Protein AF-A0AAN9ADF3-F1 (afdb_monomer)

Structure (mmCIF, N/CA/C/O backbone):
data_AF-A0AAN9ADF3-F1
#
_entry.id   AF-A0AAN9ADF3-F1
#
loop_
_atom_site.group_PDB
_atom_site.id
_atom_site.type_symbol
_atom_site.label_atom_id
_atom_site.label_alt_id
_atom_site.label_comp_id
_atom_site.label_asym_id
_atom_site.label_entity_id
_atom_site.label_seq_id
_atom_site.pdbx_PDB_ins_code
_atom_site.Cartn_x
_atom_site.Cartn_y
_atom_site.Cartn_z
_atom_site.occupancy
_atom_site.B_iso_or_equiv
_atom_site.auth_seq_id
_atom_site.auth_comp_id
_atom_site.auth_asym_id
_atom_site.auth_atom_id
_atom_site.pdbx_PDB_model_num
ATOM 1 N N . MET A 1 1 ? -19.165 12.706 6.284 1.00 46.56 1 MET A N 1
ATOM 2 C CA . MET A 1 1 ? -19.619 13.749 5.340 1.00 46.56 1 MET A CA 1
ATOM 3 C C . MET A 1 1 ? -18.579 14.848 5.341 1.00 46.56 1 MET A C 1
ATOM 5 O O . MET A 1 1 ? -18.325 15.414 6.396 1.00 46.56 1 MET A O 1
ATOM 9 N N . HIS A 1 2 ? -17.909 15.042 4.208 1.00 51.97 2 HIS A N 1
ATOM 10 C CA . HIS A 1 2 ? -16.787 15.969 4.071 1.00 51.97 2 HIS A CA 1
ATOM 11 C C . HIS A 1 2 ? -17.191 17.434 4.293 1.00 51.97 2 HIS A C 1
ATOM 13 O O . HIS A 1 2 ? -18.334 17.823 4.051 1.00 51.97 2 HIS A O 1
ATOM 19 N N . GLY A 1 3 ? -16.233 18.234 4.772 1.00 44.44 3 GLY A N 1
ATOM 20 C CA . GLY A 1 3 ? -16.380 19.678 4.923 1.00 44.44 3 GLY A CA 1
ATOM 21 C C . GLY A 1 3 ? -16.492 20.396 3.566 1.00 44.44 3 GLY A C 1
ATOM 22 O O . GLY A 1 3 ? -16.029 19.875 2.552 1.00 44.44 3 GLY A O 1
ATOM 23 N N . PRO A 1 4 ? -17.086 21.600 3.535 1.00 48.00 4 PRO A N 1
ATOM 24 C CA . PRO A 1 4 ? -17.596 22.266 2.329 1.00 48.00 4 PRO A CA 1
ATOM 25 C C . PRO A 1 4 ? -16.557 22.725 1.281 1.00 48.00 4 PRO A C 1
ATOM 27 O O . PRO A 1 4 ? -16.930 23.433 0.350 1.00 48.00 4 PRO A O 1
ATOM 30 N N . THR A 1 5 ? -15.277 22.354 1.387 1.00 53.50 5 THR A N 1
ATOM 31 C CA . THR A 1 5 ? -14.211 22.850 0.489 1.00 53.50 5 THR A CA 1
ATOM 32 C C . THR A 1 5 ? -13.258 21.793 -0.072 1.00 53.50 5 THR A C 1
ATOM 34 O O . THR A 1 5 ? -12.410 22.136 -0.894 1.00 53.50 5 THR A O 1
ATOM 37 N N . SER A 1 6 ? -13.375 20.514 0.292 1.00 54.22 6 SER A N 1
ATOM 38 C CA . SER A 1 6 ? -12.531 19.460 -0.286 1.00 54.22 6 SER A CA 1
ATOM 39 C C . SER A 1 6 ? -13.250 18.764 -1.443 1.00 54.22 6 SER A C 1
ATOM 41 O O . SER A 1 6 ? -14.039 17.843 -1.229 1.00 54.22 6 SER A O 1
ATOM 43 N N . THR A 1 7 ? -12.981 19.191 -2.677 1.00 58.34 7 THR A N 1
ATOM 44 C CA . THR A 1 7 ? -13.413 18.489 -3.893 1.00 58.34 7 THR A CA 1
ATOM 45 C C . THR A 1 7 ? -12.587 17.209 -4.039 1.00 58.34 7 THR A C 1
ATOM 47 O O . THR A 1 7 ? -11.540 17.204 -4.686 1.00 58.34 7 THR A O 1
ATOM 50 N N . CYS A 1 8 ? -13.000 16.118 -3.390 1.00 61.12 8 CYS A N 1
ATOM 51 C CA . CYS A 1 8 ? -12.415 14.810 -3.668 1.00 61.12 8 CYS A CA 1
ATOM 52 C C . CYS A 1 8 ? -12.660 14.462 -5.151 1.00 61.12 8 CYS A C 1
ATOM 54 O O . CYS A 1 8 ? -13.730 14.777 -5.690 1.00 61.12 8 CYS A O 1
ATOM 56 N N . PRO A 1 9 ? -11.691 13.853 -5.857 1.00 68.88 9 PRO A N 1
ATOM 57 C CA . PRO A 1 9 ? -11.934 13.433 -7.226 1.00 68.88 9 PRO A CA 1
ATOM 58 C C . PRO A 1 9 ? -13.042 12.368 -7.253 1.00 68.88 9 PRO A C 1
ATOM 60 O O . PRO A 1 9 ? -13.358 11.715 -6.256 1.00 68.88 9 PRO A O 1
ATOM 63 N N . HIS A 1 10 ? -13.673 12.181 -8.408 1.00 78.25 10 HIS A N 1
ATOM 64 C CA . HIS A 1 10 ? -14.784 11.242 -8.525 1.00 78.25 10 HIS A CA 1
ATOM 65 C C . HIS A 1 10 ? -14.318 9.797 -8.247 1.00 78.25 10 HIS A C 1
ATOM 67 O O . HIS A 1 10 ? -13.365 9.333 -8.871 1.00 78.25 10 HIS A O 1
ATOM 73 N N . LEU A 1 11 ? -15.028 9.049 -7.389 1.00 78.75 11 LEU A N 1
ATOM 74 C CA . LEU A 1 11 ? -14.697 7.666 -6.975 1.00 78.75 11 LEU A CA 1
ATOM 75 C C . LEU A 1 11 ? -14.413 6.700 -8.144 1.00 78.75 11 LEU A C 1
ATOM 77 O O . LEU A 1 11 ? -13.618 5.779 -8.017 1.00 78.75 11 LEU A O 1
ATOM 81 N N . ARG A 1 12 ? -15.022 6.927 -9.314 1.00 84.62 12 ARG A N 1
ATOM 82 C CA . ARG A 1 12 ? -14.764 6.144 -10.546 1.00 84.62 12 ARG A CA 1
ATOM 83 C C . ARG A 1 12 ? -13.324 6.235 -11.069 1.00 84.62 12 ARG A C 1
ATOM 85 O O . ARG A 1 12 ? -12.935 5.388 -11.862 1.00 84.62 12 ARG A O 1
ATOM 92 N N . VAL A 1 13 ? -12.558 7.249 -10.673 1.00 89.81 13 VAL A N 1
ATOM 93 C CA . VAL A 1 13 ? -11.158 7.415 -11.098 1.00 89.81 13 VAL A CA 1
ATOM 94 C C . VAL A 1 13 ? -10.225 6.520 -10.279 1.00 89.81 13 VAL A C 1
ATOM 96 O O . VAL A 1 13 ? -9.189 6.099 -10.787 1.00 89.81 13 VAL A O 1
ATOM 99 N N . LEU A 1 14 ? -10.613 6.188 -9.043 1.00 92.38 14 LEU A N 1
ATOM 100 C CA . LEU A 1 14 ? -9.778 5.474 -8.079 1.00 92.38 14 LEU A CA 1
ATOM 101 C C . LEU A 1 14 ? -9.232 4.132 -8.612 1.00 92.38 14 LEU A C 1
ATOM 103 O O . LEU A 1 14 ? -8.015 3.963 -8.555 1.00 92.38 14 LEU A O 1
ATOM 107 N N . PRO A 1 15 ? -10.037 3.216 -9.196 1.00 94.69 15 PRO A N 1
ATOM 108 C CA . PRO A 1 15 ? -9.511 1.941 -9.691 1.00 94.69 15 PRO A CA 1
ATOM 109 C C . PRO A 1 15 ? -8.448 2.107 -10.780 1.00 94.69 15 PRO A C 1
ATOM 111 O O . PRO A 1 15 ? -7.416 1.443 -10.744 1.00 94.69 15 PRO A O 1
ATOM 114 N N . ASN A 1 16 ? -8.667 3.033 -11.718 1.00 94.38 16 ASN A N 1
ATOM 115 C CA . ASN A 1 16 ? -7.716 3.295 -12.798 1.00 94.38 16 ASN A CA 1
ATOM 116 C C . ASN A 1 16 ? -6.426 3.914 -12.262 1.00 94.38 16 ASN A C 1
ATOM 118 O O . ASN A 1 16 ? -5.340 3.531 -12.683 1.00 94.38 16 ASN A O 1
ATOM 122 N N . LEU A 1 17 ? -6.540 4.855 -11.322 1.00 94.25 17 LEU A N 1
ATOM 123 C CA . LEU A 1 17 ? -5.381 5.514 -10.737 1.00 94.25 17 LEU A CA 1
ATOM 124 C C . LEU A 1 17 ? -4.516 4.524 -9.951 1.00 94.25 17 LEU A C 1
ATOM 126 O O . LEU A 1 17 ? -3.311 4.468 -10.175 1.00 94.25 17 LEU A O 1
ATOM 130 N N . VAL A 1 18 ? -5.132 3.697 -9.099 1.00 96.19 18 VAL A N 1
ATOM 131 C CA . VAL A 1 18 ? -4.412 2.656 -8.349 1.00 96.19 18 VAL A CA 1
ATOM 132 C C . VAL A 1 18 ? -3.780 1.651 -9.306 1.00 96.19 18 VAL A C 1
ATOM 134 O O . VAL A 1 18 ? -2.601 1.362 -9.153 1.00 96.19 18 VAL A O 1
ATOM 137 N N . SER A 1 19 ? -4.504 1.192 -10.333 1.00 95.31 19 SER A N 1
ATOM 138 C CA . SER A 1 19 ? -3.973 0.250 -11.327 1.00 95.31 19 SER A CA 1
ATOM 139 C C . SER A 1 19 ? -2.749 0.793 -12.071 1.00 95.31 19 SER A C 1
ATOM 141 O O . SER A 1 19 ? -1.786 0.056 -12.280 1.00 95.31 19 SER A O 1
ATOM 143 N N . VAL A 1 20 ? -2.756 2.077 -12.444 1.00 96.31 20 VAL A N 1
ATOM 144 C CA . VAL A 1 20 ? -1.601 2.727 -13.078 1.00 96.31 20 VAL A CA 1
ATOM 145 C C . VAL A 1 20 ? -0.431 2.818 -12.101 1.00 96.31 20 VAL A C 1
ATOM 147 O O . VAL A 1 20 ? 0.687 2.466 -12.469 1.00 96.31 20 VAL A O 1
ATOM 150 N N . CYS A 1 21 ? -0.674 3.236 -10.855 1.00 96.62 21 CYS A N 1
ATOM 151 C CA . CYS A 1 21 ? 0.372 3.314 -9.837 1.00 96.62 21 CYS A CA 1
ATOM 152 C C . CYS A 1 21 ? 0.991 1.940 -9.551 1.00 96.62 21 CYS A C 1
ATOM 154 O O . CYS A 1 21 ? 2.212 1.821 -9.562 1.00 96.62 21 CYS A O 1
ATOM 156 N N . THR A 1 22 ? 0.184 0.895 -9.343 1.00 95.81 22 THR A N 1
ATOM 157 C CA . THR A 1 22 ? 0.691 -0.456 -9.059 1.00 95.81 22 THR A CA 1
ATOM 158 C C . THR A 1 22 ? 1.472 -1.014 -10.242 1.00 95.81 22 THR A C 1
ATOM 160 O O . THR A 1 22 ? 2.572 -1.526 -10.051 1.00 95.81 22 THR A O 1
ATOM 163 N N . ALA A 1 23 ? 0.964 -0.866 -11.471 1.00 95.88 23 ALA A N 1
ATOM 164 C CA . ALA A 1 23 ? 1.656 -1.336 -12.670 1.00 95.88 23 ALA A CA 1
ATOM 165 C C . ALA A 1 23 ? 2.997 -0.614 -12.884 1.00 95.88 23 ALA A C 1
ATOM 167 O O . ALA A 1 23 ? 4.001 -1.253 -13.207 1.00 95.88 23 ALA A O 1
ATOM 168 N N . ALA A 1 24 ? 3.029 0.705 -12.673 1.00 95.31 24 ALA A N 1
ATOM 169 C CA . ALA A 1 24 ? 4.247 1.494 -12.802 1.00 95.31 24 ALA A CA 1
ATOM 170 C C . ALA A 1 24 ? 5.285 1.128 -11.734 1.00 95.31 24 ALA A C 1
ATOM 172 O O . ALA A 1 24 ? 6.446 0.918 -12.071 1.00 95.31 24 ALA A O 1
ATOM 173 N N . VAL A 1 25 ? 4.865 0.981 -10.473 1.00 95.00 25 VAL A N 1
ATOM 174 C CA . VAL A 1 25 ? 5.732 0.520 -9.377 1.00 95.00 25 VAL A CA 1
ATOM 175 C C . VAL A 1 25 ? 6.353 -0.839 -9.709 1.00 95.00 25 VAL A C 1
ATOM 177 O O . VAL A 1 25 ? 7.571 -0.980 -9.630 1.00 95.00 25 VAL A O 1
ATOM 180 N N . CYS A 1 26 ? 5.546 -1.815 -10.142 1.00 93.62 26 CYS A N 1
ATOM 181 C CA . CYS A 1 26 ? 6.049 -3.142 -10.510 1.00 93.62 26 CYS A CA 1
ATOM 182 C C . CYS A 1 26 ? 7.070 -3.057 -11.651 1.00 93.62 26 CYS A C 1
ATOM 184 O O . CYS A 1 26 ? 8.165 -3.601 -11.542 1.00 93.62 26 CYS A O 1
ATOM 186 N N . SER A 1 27 ? 6.747 -2.305 -12.708 1.00 92.88 27 SER A N 1
ATOM 187 C CA . SER A 1 27 ? 7.620 -2.157 -13.879 1.00 92.88 27 SER A CA 1
ATOM 188 C C . SER A 1 27 ? 8.962 -1.502 -13.530 1.00 92.88 27 SER A C 1
ATOM 190 O O . SER A 1 27 ? 10.001 -1.907 -14.046 1.00 92.88 27 SER A O 1
ATOM 192 N N . LEU A 1 28 ? 8.954 -0.492 -12.653 1.00 92.06 28 LEU A N 1
ATOM 193 C CA . LEU A 1 28 ? 10.166 0.212 -12.225 1.00 92.06 28 LEU A CA 1
ATOM 194 C C . LEU A 1 28 ? 11.066 -0.679 -11.363 1.00 92.06 28 LEU A C 1
ATOM 196 O O . LEU A 1 28 ? 12.276 -0.699 -11.578 1.00 92.06 28 LEU A O 1
ATOM 200 N N . LEU A 1 29 ? 10.489 -1.450 -10.438 1.00 90.44 29 LEU A N 1
ATOM 201 C CA . LEU A 1 29 ? 11.246 -2.364 -9.576 1.00 90.44 29 LEU A CA 1
ATOM 202 C C . LEU A 1 29 ? 11.838 -3.542 -10.361 1.00 90.44 29 LEU A C 1
ATOM 204 O O . LEU A 1 29 ? 12.995 -3.909 -10.153 1.00 90.44 29 LEU A O 1
ATOM 208 N N . GLU A 1 30 ? 11.089 -4.099 -11.316 1.00 89.81 30 GLU A N 1
ATOM 209 C CA . GLU A 1 30 ? 11.609 -5.120 -12.234 1.00 89.81 30 GLU A CA 1
ATOM 210 C C . GLU A 1 30 ? 12.758 -4.574 -13.091 1.00 89.81 30 GLU A C 1
ATOM 212 O O . GLU A 1 30 ? 13.797 -5.225 -13.233 1.00 89.81 30 GLU A O 1
ATOM 217 N N . ALA A 1 31 ? 12.605 -3.363 -13.636 1.00 86.88 31 ALA A N 1
ATOM 218 C CA . ALA A 1 31 ? 13.648 -2.714 -14.422 1.00 86.88 31 ALA A CA 1
ATOM 219 C C . ALA A 1 31 ? 14.910 -2.443 -13.591 1.00 86.88 31 ALA A C 1
ATOM 221 O O . ALA A 1 31 ? 16.011 -2.724 -14.066 1.00 86.88 31 ALA A O 1
ATOM 222 N N . HIS A 1 32 ? 14.757 -1.958 -12.355 1.00 84.50 32 HIS A N 1
ATOM 223 C CA . HIS A 1 32 ? 15.868 -1.719 -11.435 1.00 84.50 32 HIS A CA 1
ATOM 224 C C . HIS A 1 32 ? 16.651 -3.010 -11.164 1.00 84.50 32 HIS A C 1
ATOM 226 O O . HIS A 1 32 ? 17.855 -3.070 -11.412 1.00 84.50 32 HIS A O 1
ATOM 232 N N . LYS A 1 33 ? 15.955 -4.089 -10.787 1.00 83.94 33 LYS A N 1
ATOM 233 C CA . LYS A 1 33 ? 16.574 -5.396 -10.520 1.00 83.94 33 LYS A CA 1
ATOM 234 C C . LYS A 1 33 ? 17.315 -5.966 -11.736 1.00 83.94 33 LYS A C 1
ATOM 236 O O . LYS A 1 33 ? 18.386 -6.560 -11.605 1.00 83.94 33 LYS A O 1
ATOM 241 N N . ASN A 1 34 ? 16.770 -5.769 -12.936 1.00 84.69 34 ASN A N 1
ATOM 242 C CA . ASN A 1 34 ? 17.424 -6.187 -14.176 1.00 84.69 34 ASN A CA 1
ATOM 243 C C . ASN A 1 34 ? 18.687 -5.359 -14.479 1.00 84.69 34 ASN A C 1
ATOM 245 O O . ASN A 1 34 ? 19.674 -5.910 -14.965 1.00 84.69 34 ASN A O 1
ATOM 249 N N . GLN A 1 35 ? 18.685 -4.055 -14.184 1.00 82.31 35 GLN A N 1
ATOM 250 C CA . GLN A 1 35 ? 19.858 -3.187 -14.358 1.00 82.31 35 GLN A CA 1
ATOM 251 C C . GLN A 1 35 ? 20.980 -3.523 -13.373 1.00 82.31 35 GLN A C 1
ATOM 253 O O . GLN A 1 35 ? 22.146 -3.546 -13.774 1.00 82.31 35 GLN A O 1
ATOM 258 N N . GLU A 1 36 ? 20.639 -3.829 -12.118 1.00 79.44 36 GLU A N 1
ATOM 259 C CA . GLU A 1 36 ? 21.598 -4.324 -11.125 1.00 79.44 36 GLU A CA 1
ATOM 260 C C . GLU A 1 36 ? 22.278 -5.606 -11.609 1.00 79.44 36 GLU A C 1
ATOM 262 O O . GLU A 1 36 ? 23.503 -5.711 -11.572 1.00 79.44 36 GLU A O 1
ATOM 267 N N . HIS A 1 37 ? 21.506 -6.554 -12.153 1.00 79.94 37 HIS A N 1
ATOM 268 C CA . HIS A 1 37 ? 22.054 -7.799 -12.693 1.00 79.94 37 HIS A CA 1
ATOM 269 C C . HIS A 1 37 ? 23.055 -7.570 -13.840 1.00 79.94 37 HIS A C 1
ATOM 271 O O . HIS A 1 37 ? 24.032 -8.308 -13.975 1.00 79.94 37 HIS A O 1
ATOM 277 N N . LEU A 1 38 ? 22.831 -6.540 -14.660 1.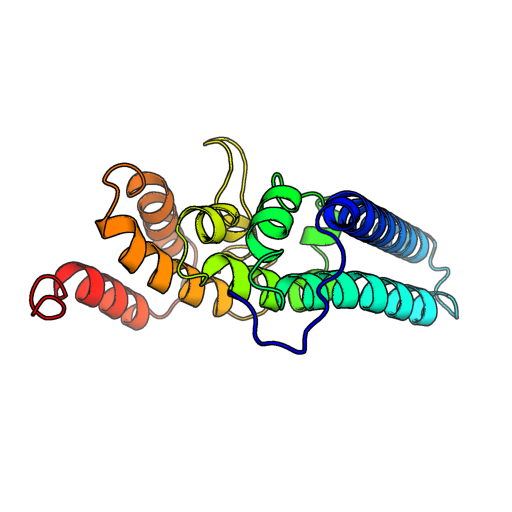00 80.75 38 LEU A N 1
ATOM 278 C CA . LEU A 1 38 ? 23.675 -6.198 -15.807 1.00 80.75 38 LEU A CA 1
ATOM 279 C C . LEU A 1 38 ? 24.844 -5.254 -15.456 1.00 80.75 38 LEU A C 1
ATOM 281 O O . LEU A 1 38 ? 25.648 -4.950 -16.336 1.00 80.75 38 LEU A O 1
ATOM 285 N N . ASN A 1 39 ? 24.976 -4.814 -14.195 1.00 74.00 39 ASN A N 1
ATOM 286 C CA . ASN A 1 39 ? 25.992 -3.859 -13.720 1.00 74.00 39 ASN A CA 1
ATOM 287 C C . ASN A 1 39 ? 26.031 -2.522 -14.495 1.00 74.00 39 ASN A C 1
ATOM 289 O O . ASN A 1 39 ? 27.068 -1.861 -14.571 1.00 74.00 39 ASN A O 1
ATOM 293 N N . THR A 1 40 ? 24.909 -2.089 -15.074 1.00 71.94 40 THR A N 1
ATOM 294 C CA . THR A 1 40 ? 24.801 -0.830 -15.832 1.00 71.94 40 THR A CA 1
ATOM 295 C C . THR A 1 40 ? 24.195 0.282 -14.970 1.00 71.94 40 THR A C 1
ATOM 297 O O . THR A 1 40 ? 23.130 0.806 -15.284 1.00 71.94 40 THR A O 1
ATOM 300 N N . LEU A 1 41 ? 24.844 0.633 -13.858 1.00 65.44 41 LEU A N 1
ATOM 301 C CA . LEU A 1 41 ? 24.336 1.597 -12.872 1.00 65.44 41 LEU A CA 1
ATOM 302 C C . LEU A 1 41 ? 25.202 2.859 -12.861 1.00 65.44 41 LEU A C 1
ATOM 304 O O . LEU A 1 41 ? 26.181 2.888 -12.133 1.00 65.44 41 LEU A O 1
ATOM 308 N N . ASN A 1 42 ? 24.894 3.893 -13.652 1.00 59.69 42 ASN A N 1
ATOM 309 C CA . ASN A 1 42 ? 25.640 5.164 -13.537 1.00 59.69 42 ASN A CA 1
ATOM 310 C C . ASN A 1 42 ? 24.822 6.455 -13.744 1.00 59.69 42 ASN A C 1
ATOM 312 O O . ASN A 1 42 ? 25.338 7.522 -13.434 1.00 59.69 42 ASN A O 1
ATOM 316 N N . HIS A 1 43 ? 23.571 6.410 -14.230 1.00 55.47 43 HIS A N 1
ATOM 317 C CA . HIS A 1 43 ? 22.745 7.633 -14.346 1.00 55.47 43 HIS A CA 1
ATOM 318 C C . HIS A 1 43 ? 21.220 7.400 -14.336 1.00 55.47 43 HIS A C 1
ATOM 320 O O . HIS A 1 43 ? 20.472 8.309 -14.003 1.00 55.47 43 HIS A O 1
ATOM 326 N N . SER A 1 44 ? 20.742 6.192 -14.661 1.00 62.94 44 SER A N 1
ATOM 327 C CA . SER A 1 44 ? 19.309 5.847 -14.707 1.00 62.94 44 SER A CA 1
ATOM 328 C C . SER A 1 44 ? 18.668 5.583 -13.341 1.00 62.94 44 SER A C 1
ATOM 330 O O . SER A 1 44 ? 17.442 5.498 -13.248 1.00 62.94 44 SER A O 1
ATOM 332 N N . ASN A 1 45 ? 19.473 5.397 -12.290 1.00 72.12 45 ASN A N 1
ATOM 333 C CA . ASN A 1 45 ? 18.956 4.910 -11.015 1.00 72.12 45 ASN A CA 1
ATOM 334 C C . ASN A 1 45 ? 18.216 6.002 -10.225 1.00 72.12 45 ASN A C 1
ATOM 336 O O . ASN A 1 45 ? 17.106 5.782 -9.752 1.00 72.12 45 ASN A O 1
ATOM 340 N N . GLU A 1 46 ? 18.782 7.210 -10.160 1.00 77.94 46 GLU A N 1
ATOM 341 C CA . GLU A 1 46 ? 18.170 8.338 -9.442 1.00 77.94 46 GLU A CA 1
ATOM 342 C C . GLU A 1 46 ? 16.797 8.706 -10.027 1.00 77.94 46 GLU A C 1
ATOM 344 O O . GLU A 1 46 ? 15.820 8.837 -9.288 1.00 77.94 46 GLU A O 1
ATOM 349 N N . ASP A 1 47 ? 16.690 8.741 -11.359 1.00 83.12 47 ASP A N 1
ATOM 350 C CA . ASP A 1 47 ? 15.416 8.948 -12.046 1.00 83.12 47 ASP A CA 1
ATOM 351 C C . ASP A 1 47 ? 14.416 7.837 -11.696 1.00 83.12 47 ASP A C 1
ATOM 353 O O . ASP A 1 47 ? 13.261 8.118 -11.376 1.00 83.12 47 ASP A O 1
ATOM 357 N N . THR A 1 48 ? 14.834 6.569 -11.716 1.00 83.75 48 THR A N 1
ATOM 358 C CA . THR A 1 48 ? 13.957 5.422 -11.412 1.00 83.75 48 THR A CA 1
ATOM 359 C C . THR A 1 48 ? 13.393 5.513 -9.993 1.00 83.75 48 THR A C 1
ATOM 361 O O . THR A 1 48 ? 12.179 5.388 -9.802 1.00 83.75 48 THR A O 1
ATOM 364 N N . VAL A 1 49 ? 14.246 5.820 -9.012 1.00 85.88 49 VAL A N 1
ATOM 365 C CA . VAL A 1 49 ? 13.859 6.023 -7.608 1.00 85.88 49 VAL A CA 1
ATOM 366 C C . VAL A 1 49 ? 12.897 7.206 -7.465 1.00 85.88 49 VAL A C 1
ATOM 368 O O . VAL A 1 49 ? 11.898 7.117 -6.746 1.00 85.88 49 VAL A O 1
ATOM 371 N N . GLN A 1 50 ? 13.130 8.310 -8.178 1.00 89.69 50 GLN A N 1
ATOM 372 C CA . GLN A 1 50 ? 12.228 9.463 -8.159 1.00 89.69 50 GLN A CA 1
ATOM 373 C C . GLN A 1 50 ? 10.841 9.122 -8.729 1.00 89.69 50 GLN A C 1
ATOM 375 O O . GLN A 1 50 ? 9.819 9.494 -8.142 1.00 89.69 50 GLN A O 1
ATOM 380 N N . HIS A 1 51 ? 10.782 8.388 -9.844 1.00 90.75 51 HIS A N 1
ATOM 381 C CA . HIS A 1 51 ? 9.518 7.953 -10.442 1.00 90.75 51 HIS A CA 1
ATOM 382 C C . HIS A 1 51 ? 8.762 6.992 -9.516 1.00 90.75 51 HIS A C 1
ATOM 384 O O . HIS A 1 51 ? 7.559 7.169 -9.314 1.00 90.75 51 HIS A O 1
ATOM 390 N N . LEU A 1 52 ? 9.457 6.031 -8.898 1.00 91.88 52 LEU A N 1
ATOM 391 C CA . LEU A 1 52 ? 8.876 5.112 -7.915 1.00 91.88 52 LEU A CA 1
ATOM 392 C C . LEU A 1 52 ? 8.235 5.888 -6.754 1.00 91.88 52 LEU A C 1
ATOM 394 O O . LEU A 1 52 ? 7.059 5.694 -6.431 1.00 91.88 52 LEU A O 1
ATOM 398 N N . ASN A 1 53 ? 8.986 6.834 -6.187 1.00 93.44 53 ASN A N 1
ATOM 399 C CA . ASN A 1 53 ? 8.527 7.696 -5.104 1.00 93.44 53 ASN A CA 1
ATOM 400 C C . ASN A 1 53 ? 7.291 8.524 -5.492 1.00 93.44 53 ASN A C 1
ATOM 402 O O . ASN A 1 53 ? 6.402 8.721 -4.661 1.00 93.44 53 ASN A O 1
ATOM 406 N N . CYS A 1 54 ? 7.190 8.977 -6.743 1.00 95.31 54 CYS A N 1
ATOM 407 C CA . CYS A 1 54 ? 6.018 9.697 -7.237 1.00 95.31 54 CYS A CA 1
ATOM 408 C C . CYS A 1 54 ? 4.748 8.829 -7.182 1.00 95.31 54 CYS A C 1
ATOM 410 O O . CYS A 1 54 ? 3.749 9.235 -6.583 1.00 95.31 54 CYS A O 1
ATOM 412 N N . TYR A 1 55 ? 4.787 7.607 -7.724 1.00 96.19 55 TYR A N 1
ATOM 413 C CA . TYR A 1 55 ? 3.621 6.713 -7.728 1.00 96.19 55 TYR A CA 1
ATOM 414 C C . TYR A 1 55 ? 3.196 6.285 -6.317 1.00 96.19 55 TYR A C 1
ATOM 416 O O . TYR A 1 55 ? 2.000 6.257 -6.021 1.00 96.19 55 TYR A O 1
ATOM 424 N N . LEU A 1 56 ? 4.152 6.021 -5.422 1.00 95.69 56 LEU A N 1
ATOM 425 C CA . LEU A 1 56 ? 3.859 5.710 -4.018 1.00 95.69 56 LEU A CA 1
ATOM 426 C C . LEU A 1 56 ? 3.278 6.918 -3.272 1.00 95.69 56 LEU A C 1
ATOM 428 O O . LEU A 1 56 ? 2.362 6.767 -2.464 1.00 95.69 56 LEU A O 1
ATOM 432 N N . SER A 1 57 ? 3.732 8.131 -3.597 1.00 96.12 57 SER A N 1
ATOM 433 C CA . SER A 1 57 ? 3.164 9.367 -3.045 1.00 96.12 57 SER A CA 1
ATOM 434 C C . SER A 1 57 ? 1.714 9.576 -3.486 1.00 96.12 57 SER A C 1
ATOM 436 O O . SER A 1 57 ? 0.897 10.038 -2.693 1.00 96.12 57 SER A O 1
ATOM 438 N N . VAL A 1 58 ? 1.359 9.193 -4.719 1.00 95.56 58 VAL A N 1
ATOM 439 C CA . VAL A 1 58 ? -0.039 9.210 -5.182 1.00 95.56 58 VAL A CA 1
ATOM 440 C C . VAL A 1 58 ? -0.895 8.243 -4.362 1.00 95.56 58 VAL A C 1
ATOM 442 O O . VAL A 1 58 ? -1.961 8.639 -3.896 1.00 95.56 58 VAL A O 1
ATOM 445 N N . ILE A 1 59 ? -0.425 7.013 -4.125 1.00 96.31 59 ILE A N 1
ATOM 446 C CA . ILE A 1 59 ? -1.127 6.031 -3.277 1.00 96.31 59 ILE A CA 1
ATOM 447 C C . ILE A 1 59 ? -1.308 6.571 -1.852 1.00 96.31 59 ILE A C 1
ATOM 449 O O . ILE A 1 59 ? -2.410 6.514 -1.304 1.00 96.31 59 ILE A O 1
ATOM 453 N N . SER A 1 60 ? -0.257 7.157 -1.276 1.00 95.69 60 SER A N 1
ATOM 454 C CA . SER A 1 60 ? -0.322 7.798 0.039 1.00 95.69 60 SER A CA 1
ATOM 455 C C . SER A 1 60 ? -1.365 8.916 0.072 1.00 95.69 60 SER A C 1
ATOM 457 O O . SER A 1 60 ? -2.233 8.939 0.946 1.00 95.69 60 SER A O 1
ATOM 459 N N . LYS A 1 61 ? -1.388 9.769 -0.960 1.00 94.12 61 LYS A N 1
ATOM 460 C CA . LYS A 1 61 ? -2.354 10.863 -1.051 1.00 94.12 61 LYS A CA 1
ATOM 461 C C . LYS A 1 61 ? -3.796 10.381 -1.198 1.00 94.12 61 LYS A C 1
ATOM 463 O O . LYS A 1 61 ? -4.701 11.002 -0.651 1.00 94.12 61 LYS A O 1
ATOM 468 N N . ILE A 1 62 ? -4.021 9.278 -1.914 1.00 93.94 62 ILE A N 1
ATOM 469 C CA . ILE A 1 62 ? -5.336 8.627 -2.012 1.00 93.94 62 ILE A CA 1
ATOM 470 C C . ILE A 1 62 ? -5.819 8.177 -0.626 1.00 93.94 62 ILE A C 1
ATOM 472 O O . ILE A 1 62 ? -6.996 8.347 -0.310 1.00 93.94 62 ILE A O 1
ATOM 476 N N . CYS A 1 63 ? -4.921 7.633 0.201 1.00 94.88 63 CYS A N 1
ATOM 477 C CA . CYS A 1 63 ? -5.245 7.088 1.523 1.00 94.88 63 CYS A CA 1
ATOM 478 C C . CYS A 1 63 ? -5.724 8.152 2.533 1.00 94.88 63 CYS A C 1
ATOM 480 O O . CYS A 1 63 ? -6.505 7.850 3.444 1.00 94.88 63 CYS A O 1
ATOM 482 N N . GLU A 1 64 ? -5.317 9.413 2.349 1.00 92.00 64 GLU A N 1
ATOM 483 C CA . GLU A 1 64 ? -5.768 10.543 3.175 1.00 92.00 64 GLU A CA 1
ATOM 484 C C . GLU A 1 64 ? -7.276 10.823 3.039 1.00 92.00 64 GLU A C 1
ATOM 486 O O . GLU A 1 64 ? -7.887 11.385 3.948 1.00 92.00 64 GLU A O 1
ATOM 491 N N . PHE A 1 65 ? -7.905 10.430 1.927 1.00 91.06 65 PHE A N 1
ATOM 492 C CA . PHE A 1 65 ? -9.333 10.650 1.713 1.00 91.06 65 PHE A CA 1
ATOM 493 C C . PHE A 1 65 ? -10.164 9.537 2.363 1.00 91.06 65 PHE A C 1
ATOM 495 O O . PHE A 1 65 ? -10.221 8.414 1.860 1.00 91.06 65 PHE A O 1
ATOM 502 N N . ASP A 1 66 ? -10.887 9.870 3.437 1.00 90.19 66 ASP A N 1
ATOM 503 C CA . ASP A 1 66 ? -11.736 8.920 4.177 1.00 90.19 66 ASP A CA 1
ATOM 504 C C . ASP A 1 66 ? -12.737 8.156 3.293 1.00 90.19 66 ASP A C 1
ATOM 506 O O . ASP A 1 66 ? -13.017 6.986 3.558 1.00 90.19 66 ASP A O 1
ATOM 510 N N . ASP A 1 67 ? -13.299 8.795 2.262 1.00 89.19 67 ASP A N 1
ATOM 511 C CA . ASP A 1 67 ? -14.266 8.170 1.347 1.00 89.19 67 ASP A CA 1
ATOM 512 C C . ASP A 1 67 ? -13.592 7.234 0.326 1.00 89.19 67 ASP A C 1
ATOM 514 O O . ASP A 1 67 ? -14.234 6.332 -0.212 1.00 89.19 67 ASP A O 1
ATOM 518 N N . TRP A 1 68 ? -12.300 7.427 0.046 1.00 92.69 68 TRP A N 1
ATOM 519 C CA . TRP A 1 68 ? -11.537 6.604 -0.898 1.00 92.69 68 TRP A CA 1
ATOM 520 C C . TRP A 1 68 ? -10.812 5.451 -0.217 1.00 92.69 68 TRP A C 1
ATOM 522 O O . TRP A 1 68 ? -10.599 4.419 -0.851 1.00 92.69 68 TRP A O 1
ATOM 532 N N . ARG A 1 69 ? -10.471 5.595 1.067 1.00 93.38 69 ARG A N 1
ATOM 533 C CA . ARG A 1 69 ? -9.730 4.591 1.838 1.00 93.38 69 ARG A CA 1
ATOM 534 C C . ARG A 1 69 ? -10.337 3.180 1.765 1.00 93.38 69 ARG A C 1
ATOM 536 O O . ARG A 1 69 ? -9.565 2.262 1.501 1.00 93.38 69 ARG A O 1
ATOM 543 N N . PRO A 1 70 ? -11.667 2.960 1.879 1.00 93.06 70 PRO A N 1
ATOM 544 C CA . PRO A 1 70 ? -12.239 1.621 1.711 1.00 93.06 70 PRO A CA 1
ATOM 545 C C . PRO A 1 70 ? -11.997 1.034 0.316 1.00 93.06 70 PRO A C 1
ATOM 547 O O . PRO A 1 70 ? -11.678 -0.145 0.185 1.00 93.06 70 PRO A O 1
ATOM 550 N N . GLY A 1 71 ? -12.119 1.858 -0.729 1.00 94.44 71 GLY A N 1
ATOM 551 C CA . GLY A 1 71 ? -11.858 1.439 -2.105 1.00 94.44 71 GLY A CA 1
ATOM 552 C C . GLY A 1 71 ? -10.376 1.159 -2.351 1.00 94.44 71 GLY A C 1
ATOM 553 O O . GLY A 1 71 ? -10.046 0.162 -2.982 1.00 94.44 71 GLY A O 1
ATOM 554 N N . LEU A 1 72 ? -9.481 1.991 -1.810 1.00 95.62 72 LEU A N 1
ATOM 555 C CA . LEU A 1 72 ? -8.037 1.765 -1.873 1.00 95.62 72 LEU A CA 1
ATOM 556 C C . LEU A 1 72 ? -7.663 0.445 -1.193 1.00 95.62 72 LEU A C 1
ATOM 558 O O . LEU A 1 72 ? -6.960 -0.366 -1.785 1.00 95.62 72 LEU A O 1
ATOM 562 N N . ALA A 1 73 ? -8.156 0.223 0.024 1.00 94.50 73 ALA A N 1
ATOM 563 C CA . ALA A 1 73 ? -7.858 -0.964 0.811 1.00 94.50 73 ALA A CA 1
ATOM 564 C C . ALA A 1 73 ? -8.283 -2.255 0.089 1.00 94.50 73 ALA A C 1
ATOM 566 O O . ALA A 1 73 ? -7.526 -3.221 0.056 1.00 94.50 73 ALA A O 1
ATOM 567 N N . GLN A 1 74 ? -9.444 -2.238 -0.575 1.00 93.25 74 GLN A N 1
ATOM 568 C CA . GLN A 1 74 ? -9.897 -3.342 -1.428 1.00 93.25 74 GLN A CA 1
ATOM 569 C C . GLN A 1 74 ? -9.008 -3.549 -2.660 1.00 93.25 74 GLN A C 1
ATOM 571 O O . GLN A 1 74 ? -8.761 -4.682 -3.050 1.00 93.25 74 GLN A O 1
ATOM 576 N N . LEU A 1 75 ? -8.524 -2.474 -3.286 1.00 95.12 75 LEU A N 1
ATOM 577 C CA . LEU A 1 75 ? -7.666 -2.560 -4.475 1.00 95.12 75 LEU A CA 1
ATOM 578 C C . LEU A 1 75 ? -6.238 -3.022 -4.153 1.00 95.12 75 LEU A C 1
ATOM 580 O O . LEU A 1 75 ? -5.542 -3.509 -5.040 1.00 95.12 75 LEU A O 1
ATOM 584 N N . LEU A 1 76 ? -5.809 -2.897 -2.896 1.00 94.12 76 LEU A N 1
ATOM 585 C CA . LEU A 1 76 ? -4.551 -3.451 -2.392 1.00 94.12 76 LEU A CA 1
ATOM 586 C C . LEU A 1 76 ? -4.690 -4.920 -1.945 1.00 94.12 76 LEU A C 1
ATOM 588 O O . LEU A 1 76 ? -3.795 -5.439 -1.275 1.00 94.12 76 LEU A O 1
ATOM 592 N N . GLN A 1 77 ? -5.796 -5.580 -2.305 1.00 89.50 77 GLN A N 1
ATOM 593 C CA . GLN A 1 77 ? -6.122 -6.960 -1.957 1.00 89.50 77 GLN A CA 1
ATOM 594 C C . GLN A 1 77 ? -6.566 -7.765 -3.208 1.00 89.50 77 GLN A C 1
ATOM 596 O O . GLN A 1 77 ? -7.501 -7.362 -3.901 1.00 89.50 77 GLN A O 1
ATOM 601 N N . PRO A 1 78 ? -5.953 -8.933 -3.513 1.00 89.56 78 PRO A N 1
ATOM 602 C CA . PRO A 1 78 ? -4.756 -9.479 -2.866 1.00 89.56 78 PRO A CA 1
ATOM 603 C C . PRO A 1 78 ? -3.568 -8.541 -3.091 1.00 89.56 78 PRO A C 1
ATOM 605 O O . PRO A 1 78 ? -3.657 -7.656 -3.939 1.00 89.56 78 PRO A O 1
ATOM 608 N N . ILE A 1 79 ? -2.478 -8.732 -2.345 1.00 92.38 79 ILE A N 1
ATOM 609 C CA . ILE A 1 79 ? -1.269 -7.904 -2.469 1.00 92.38 79 ILE A CA 1
ATOM 610 C C . ILE A 1 79 ? -0.901 -7.771 -3.962 1.00 92.38 79 ILE A C 1
ATOM 612 O O . ILE A 1 79 ? -0.560 -8.776 -4.590 1.00 92.38 79 ILE A O 1
ATOM 616 N N . PRO A 1 80 ? -1.011 -6.567 -4.563 1.00 92.62 80 PRO A N 1
ATOM 617 C CA . PRO A 1 80 ? -0.930 -6.393 -6.014 1.00 92.62 80 PRO A CA 1
ATOM 618 C C . PRO A 1 80 ? 0.514 -6.220 -6.502 1.00 92.62 80 PRO A C 1
ATOM 620 O O . PRO A 1 80 ? 0.737 -5.743 -7.614 1.00 92.62 80 PRO A O 1
ATOM 623 N N . PHE A 1 81 ? 1.489 -6.561 -5.661 1.00 93.50 81 PHE A N 1
ATOM 624 C CA . PHE A 1 81 ? 2.909 -6.358 -5.902 1.00 93.50 81 PHE A CA 1
ATOM 625 C C . PHE A 1 81 ? 3.644 -7.704 -5.901 1.00 93.50 81 PHE A C 1
ATOM 627 O O . PHE A 1 81 ? 3.284 -8.585 -5.118 1.00 93.50 81 PHE A O 1
ATOM 634 N N . PRO A 1 82 ? 4.662 -7.878 -6.760 1.00 91.75 82 PRO A N 1
ATOM 635 C CA . PRO A 1 82 ? 5.463 -9.095 -6.804 1.00 91.75 82 PRO A CA 1
ATOM 636 C C . PRO A 1 82 ? 6.395 -9.205 -5.590 1.00 91.75 82 PRO A C 1
ATOM 638 O O . PRO A 1 82 ? 6.755 -8.197 -4.981 1.00 91.75 82 PRO A O 1
ATOM 641 N N . ASP A 1 83 ? 6.888 -10.413 -5.309 1.00 90.88 83 ASP A N 1
ATOM 642 C CA . ASP A 1 83 ? 7.797 -10.688 -4.182 1.00 90.88 83 ASP A CA 1
ATOM 643 C C . ASP A 1 83 ? 9.049 -9.802 -4.18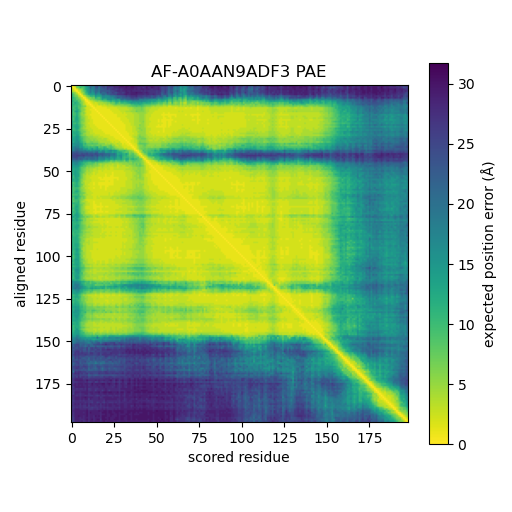4 1.00 90.88 83 ASP A C 1
ATOM 645 O O . ASP A 1 83 ? 9.563 -9.438 -3.131 1.00 90.88 83 ASP A O 1
ATOM 649 N N . ILE A 1 84 ? 9.532 -9.407 -5.368 1.00 90.81 84 ILE A N 1
ATOM 650 C CA . ILE A 1 84 ? 10.687 -8.508 -5.486 1.00 90.81 84 ILE A CA 1
ATOM 651 C C . ILE A 1 84 ? 10.421 -7.131 -4.874 1.00 90.81 84 ILE A C 1
ATOM 653 O O . ILE A 1 84 ? 11.344 -6.533 -4.342 1.00 90.81 84 ILE A O 1
ATOM 657 N N . ALA A 1 85 ? 9.177 -6.649 -4.936 1.00 92.38 85 ALA A N 1
ATOM 658 C CA . ALA A 1 85 ? 8.782 -5.396 -4.313 1.00 92.38 85 ALA A CA 1
ATOM 659 C C . ALA A 1 85 ? 8.657 -5.578 -2.803 1.00 92.38 85 ALA A C 1
ATOM 661 O O . ALA A 1 85 ? 9.083 -4.724 -2.041 1.00 92.38 85 ALA A O 1
ATOM 662 N N . LEU A 1 86 ? 8.133 -6.725 -2.365 1.00 92.56 86 LEU A N 1
ATOM 663 C CA . LEU A 1 86 ? 8.009 -7.039 -0.943 1.00 92.56 86 LEU A CA 1
ATOM 664 C C . LEU A 1 86 ? 9.368 -7.251 -0.257 1.00 92.56 86 LEU A C 1
ATOM 666 O O . LEU A 1 86 ? 9.471 -7.087 0.953 1.00 92.56 86 LEU A O 1
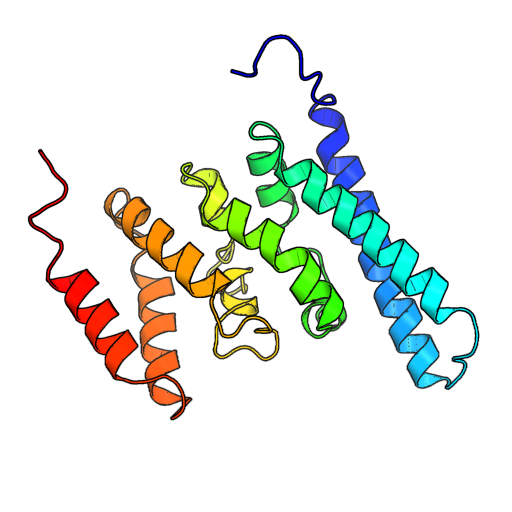ATOM 670 N N . ALA A 1 87 ? 10.406 -7.586 -1.025 1.00 91.31 87 ALA A N 1
ATOM 671 C CA . ALA A 1 87 ? 11.785 -7.681 -0.558 1.00 91.31 87 ALA A CA 1
ATOM 672 C C . ALA A 1 87 ? 12.560 -6.348 -0.625 1.00 91.31 87 ALA A C 1
ATOM 674 O O . ALA A 1 87 ? 13.690 -6.291 -0.141 1.00 91.31 87 ALA A O 1
ATOM 675 N N . ASP A 1 88 ? 11.996 -5.299 -1.232 1.00 91.38 88 ASP A N 1
ATOM 676 C CA . ASP A 1 88 ? 12.648 -3.996 -1.382 1.00 91.38 88 ASP A CA 1
ATOM 677 C C . ASP A 1 88 ? 12.378 -3.095 -0.164 1.00 91.38 88 ASP A C 1
ATOM 679 O O . ASP A 1 88 ? 11.241 -2.717 0.127 1.00 91.38 88 ASP A O 1
ATOM 683 N N . GLU A 1 89 ? 13.440 -2.744 0.567 1.00 91.69 89 GLU A N 1
ATOM 684 C CA . GLU A 1 89 ? 13.343 -1.988 1.823 1.00 91.69 89 GLU A CA 1
ATOM 685 C C . GLU A 1 89 ? 12.746 -0.585 1.618 1.00 91.69 89 GLU A C 1
ATOM 687 O O . GLU A 1 89 ? 11.956 -0.116 2.446 1.00 91.69 89 GLU A O 1
ATOM 692 N N . GLU A 1 90 ? 13.102 0.096 0.521 1.00 90.38 90 GLU A N 1
ATOM 693 C CA . GLU A 1 90 ? 12.611 1.448 0.238 1.00 90.38 90 GLU A CA 1
ATOM 694 C C . GLU A 1 90 ? 11.113 1.425 -0.078 1.00 90.38 90 GLU A C 1
ATOM 696 O O . GLU A 1 90 ? 10.353 2.206 0.503 1.00 90.38 90 GLU A O 1
ATOM 701 N N . PHE A 1 91 ? 10.668 0.494 -0.924 1.00 94.06 91 PHE A N 1
ATOM 702 C CA . PHE A 1 91 ? 9.257 0.266 -1.208 1.00 94.06 91 PHE A CA 1
ATOM 703 C C . PHE A 1 91 ? 8.472 -0.006 0.077 1.00 94.06 91 PHE A C 1
ATOM 705 O O . PHE A 1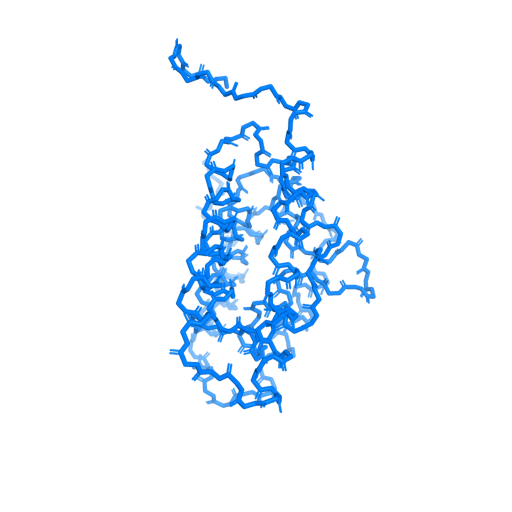 91 ? 7.466 0.671 0.325 1.00 94.06 91 PHE A O 1
ATOM 712 N N . ILE A 1 92 ? 8.937 -0.935 0.924 1.00 95.31 92 ILE A N 1
ATOM 713 C CA . ILE A 1 92 ? 8.229 -1.256 2.166 1.00 95.31 92 ILE A CA 1
ATOM 714 C C . ILE A 1 92 ? 8.142 -0.025 3.072 1.00 95.31 92 ILE A C 1
ATOM 716 O O . ILE A 1 92 ? 7.056 0.332 3.532 1.00 95.31 92 ILE A O 1
ATOM 720 N N . ARG A 1 93 ? 9.248 0.697 3.276 1.00 94.31 93 ARG A N 1
ATOM 721 C CA . ARG A 1 93 ? 9.257 1.909 4.109 1.00 94.31 93 ARG A CA 1
ATOM 722 C C . ARG A 1 93 ? 8.251 2.958 3.631 1.00 94.31 93 ARG A C 1
ATOM 724 O O . ARG A 1 93 ? 7.690 3.691 4.443 1.00 94.31 93 ARG A O 1
ATOM 731 N N . LYS A 1 94 ? 8.019 3.048 2.321 1.00 94.62 94 LYS A N 1
ATOM 732 C CA . LYS A 1 94 ? 7.090 4.011 1.715 1.00 94.62 94 LYS A CA 1
ATOM 733 C C . LYS A 1 94 ? 5.635 3.561 1.770 1.00 94.62 94 LYS A C 1
ATOM 735 O O . LYS A 1 94 ? 4.760 4.420 1.868 1.00 94.62 94 LYS A O 1
ATOM 740 N N . ILE A 1 95 ? 5.363 2.257 1.708 1.00 95.50 95 ILE A N 1
ATOM 741 C CA . ILE A 1 95 ? 3.993 1.736 1.783 1.00 95.50 95 ILE A CA 1
ATOM 742 C C . ILE A 1 95 ? 3.503 1.592 3.231 1.00 95.50 95 ILE A C 1
ATOM 744 O O . ILE A 1 95 ? 2.304 1.716 3.467 1.00 95.50 95 ILE A O 1
ATOM 748 N N . LEU A 1 96 ? 4.400 1.409 4.211 1.00 95.56 96 LEU A N 1
ATOM 749 C CA . LEU A 1 96 ? 4.044 1.234 5.627 1.00 95.56 96 LEU A CA 1
ATOM 750 C C . LEU A 1 96 ? 3.058 2.285 6.171 1.00 95.56 96 LEU A C 1
ATOM 752 O O . LEU A 1 96 ? 2.040 1.869 6.720 1.00 95.56 96 LEU A O 1
ATOM 756 N N . PRO A 1 97 ? 3.242 3.606 5.961 1.00 95.56 97 PRO A N 1
ATOM 757 C CA . PRO A 1 97 ? 2.279 4.602 6.440 1.00 95.56 97 PRO A CA 1
ATOM 758 C C . PRO A 1 97 ? 0.869 4.416 5.861 1.00 95.56 97 PRO A C 1
ATOM 760 O O . PRO A 1 97 ? -0.126 4.680 6.530 1.00 95.56 97 PRO A O 1
ATOM 763 N N . VAL A 1 98 ? 0.762 3.932 4.619 1.00 96.88 98 VAL A N 1
ATOM 764 C CA . VAL A 1 98 ? -0.530 3.624 3.986 1.00 96.88 98 VAL A CA 1
ATOM 765 C C . VAL A 1 98 ? -1.186 2.436 4.680 1.00 96.88 98 VAL A C 1
ATOM 767 O O . VAL A 1 98 ? -2.380 2.483 4.974 1.00 96.88 98 VAL A O 1
ATOM 770 N N . LEU A 1 99 ? -0.406 1.391 4.966 1.00 95.81 99 LEU A N 1
ATOM 771 C CA . LEU A 1 99 ? -0.880 0.198 5.666 1.00 95.81 99 LEU A CA 1
ATOM 772 C C . LEU A 1 99 ? -1.276 0.505 7.109 1.00 95.81 99 LEU A C 1
ATOM 774 O O . LEU A 1 99 ? -2.294 -0.006 7.563 1.00 95.81 99 LEU A O 1
ATOM 778 N N . GLU A 1 100 ? -0.526 1.361 7.803 1.00 94.94 100 GLU A N 1
ATOM 779 C CA . GLU A 1 100 ? -0.860 1.818 9.151 1.00 94.94 100 GLU A CA 1
ATOM 780 C C . GLU A 1 100 ? -2.211 2.536 9.155 1.00 94.94 100 GLU A C 1
ATOM 782 O O . GLU A 1 100 ? -3.091 2.178 9.933 1.00 94.94 100 GLU A O 1
ATOM 787 N N . ILE A 1 101 ? -2.426 3.486 8.238 1.00 95.06 101 ILE A N 1
ATOM 788 C CA . ILE A 1 101 ? -3.695 4.223 8.130 1.00 95.06 101 ILE A CA 1
ATOM 789 C C . ILE A 1 101 ? -4.864 3.279 7.816 1.00 95.06 101 ILE A C 1
ATOM 791 O O . ILE A 1 101 ? -5.938 3.421 8.397 1.00 95.06 101 ILE A O 1
ATOM 795 N N . ILE A 1 102 ? -4.679 2.307 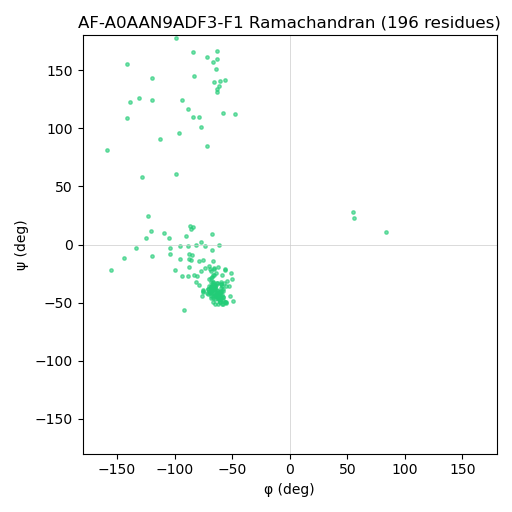6.916 1.00 95.00 102 ILE A N 1
ATOM 796 C CA . ILE A 1 102 ? -5.722 1.318 6.599 1.00 95.00 102 ILE A CA 1
ATOM 797 C C . ILE A 1 102 ? -5.986 0.416 7.810 1.00 95.00 102 ILE A C 1
ATOM 799 O O . ILE A 1 102 ? -7.136 0.234 8.198 1.00 95.00 102 ILE A O 1
ATOM 803 N N . GLY A 1 103 ? -4.939 -0.145 8.413 1.00 91.69 103 GLY A N 1
ATOM 804 C CA . GLY A 1 103 ? -5.036 -1.120 9.498 1.00 91.69 103 GLY A CA 1
ATOM 805 C C . GLY A 1 103 ? -5.410 -0.527 10.859 1.00 91.69 103 GLY A C 1
ATOM 806 O O . GLY A 1 103 ? -5.798 -1.268 11.760 1.00 91.69 103 GLY A O 1
ATOM 807 N N . THR A 1 104 ? -5.343 0.794 11.006 1.00 91.38 104 THR A N 1
ATOM 808 C CA . THR A 1 104 ? -5.839 1.527 12.182 1.00 91.38 104 THR A CA 1
ATOM 809 C C . THR A 1 104 ? -7.155 2.263 11.916 1.00 91.38 104 THR A C 1
ATOM 811 O O . THR A 1 104 ? -7.651 2.978 12.790 1.00 91.38 104 THR A O 1
ATOM 814 N N . ASP A 1 105 ? -7.760 2.074 10.736 1.00 91.88 105 ASP A N 1
ATOM 815 C CA . ASP A 1 105 ? -9.045 2.684 10.404 1.00 91.88 105 ASP A CA 1
ATOM 816 C C . ASP A 1 105 ? -10.155 2.202 11.362 1.00 91.88 105 ASP A C 1
ATOM 818 O O . ASP A 1 105 ? -10.262 1.005 11.647 1.00 91.88 105 ASP A O 1
ATOM 822 N N . PRO A 1 106 ? -11.031 3.101 11.854 1.00 86.19 106 PRO A N 1
ATOM 823 C CA . PRO A 1 106 ? -12.093 2.732 12.790 1.00 86.19 106 PRO A CA 1
ATOM 824 C C . PRO A 1 106 ? -13.174 1.815 12.192 1.00 86.19 106 PRO A C 1
ATOM 826 O O . PRO A 1 106 ? -14.001 1.277 12.935 1.00 86.19 106 PRO A O 1
ATOM 829 N N . ARG A 1 107 ? -13.245 1.669 10.865 1.00 86.19 107 ARG A N 1
ATOM 830 C CA . ARG A 1 107 ? -14.262 0.879 10.168 1.00 86.19 107 ARG A CA 1
ATOM 831 C C . ARG A 1 107 ? -13.744 -0.534 9.915 1.00 86.19 107 ARG A C 1
ATOM 833 O O . ARG A 1 107 ? -12.714 -0.739 9.275 1.00 86.19 107 ARG A O 1
ATOM 840 N N . CYS A 1 108 ? -14.501 -1.529 10.381 1.00 83.94 108 CYS A N 1
ATOM 841 C CA . CYS A 1 108 ? -14.094 -2.933 10.301 1.00 83.94 108 CYS A CA 1
ATOM 842 C C . CYS A 1 108 ? -13.858 -3.453 8.883 1.00 83.94 108 CYS A C 1
ATOM 844 O O . CYS A 1 108 ? -12.986 -4.284 8.679 1.00 83.94 108 CYS A O 1
ATOM 846 N N . ASP A 1 109 ? -14.614 -2.968 7.907 1.00 84.12 109 ASP A N 1
ATOM 847 C CA . ASP A 1 109 ? -14.457 -3.326 6.498 1.00 84.12 109 ASP A CA 1
ATOM 848 C C . ASP A 1 109 ? -13.175 -2.767 5.862 1.00 84.12 109 ASP A C 1
ATOM 850 O O . ASP A 1 109 ? -12.743 -3.290 4.840 1.00 84.12 109 ASP A O 1
ATOM 854 N N . VAL A 1 110 ? -12.549 -1.750 6.463 1.00 89.00 110 VAL A N 1
ATOM 855 C CA . VAL A 1 110 ? -11.290 -1.160 5.988 1.00 89.00 110 VAL A CA 1
ATOM 856 C C . VAL A 1 110 ? -10.095 -1.840 6.643 1.00 89.00 110 VAL A C 1
ATOM 858 O O . VAL A 1 110 ? -9.258 -2.396 5.935 1.00 89.00 110 VAL A O 1
ATOM 861 N N . HIS A 1 111 ? -10.023 -1.871 7.978 1.00 86.06 111 HIS A N 1
ATOM 862 C CA . HIS A 1 111 ? -8.840 -2.418 8.652 1.00 86.06 111 HIS A CA 1
ATOM 863 C C . HIS A 1 111 ? -8.695 -3.937 8.489 1.00 86.06 111 HIS A C 1
ATOM 865 O O . HIS A 1 111 ? -7.586 -4.454 8.559 1.00 86.06 111 HIS A O 1
ATOM 871 N N . GLN A 1 112 ? -9.774 -4.669 8.181 1.00 84.25 112 GLN A N 1
ATOM 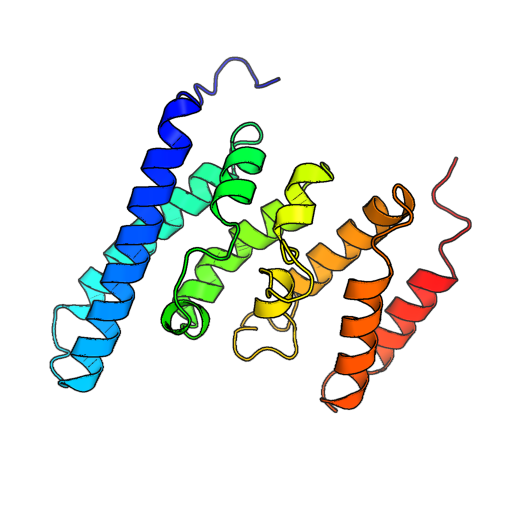872 C CA . GLN A 1 112 ? -9.686 -6.087 7.805 1.00 84.25 112 GLN A CA 1
ATOM 873 C C . GLN A 1 112 ? -8.944 -6.320 6.486 1.00 84.25 112 GLN A C 1
ATOM 875 O O . GLN A 1 112 ? -8.444 -7.419 6.265 1.00 84.25 112 GLN A O 1
ATOM 880 N N . MET A 1 113 ? -8.827 -5.308 5.625 1.00 89.06 113 MET A N 1
ATOM 881 C CA . MET A 1 113 ? -8.121 -5.423 4.348 1.00 89.06 113 MET A CA 1
ATOM 882 C C . MET A 1 113 ? -6.599 -5.482 4.506 1.00 89.06 113 MET A C 1
ATOM 884 O O . MET A 1 113 ? -5.901 -5.605 3.510 1.00 89.06 113 MET A O 1
ATOM 888 N N . VAL A 1 114 ? -6.043 -5.399 5.718 1.00 89.38 114 VAL A N 1
ATOM 889 C CA . VAL A 1 114 ? -4.624 -5.736 5.947 1.00 89.38 114 VAL A CA 1
ATOM 890 C C . VAL A 1 114 ? -4.418 -7.232 6.201 1.00 89.38 114 VAL A C 1
ATOM 892 O O . VAL A 1 114 ? -3.292 -7.718 6.140 1.00 89.38 114 VAL A O 1
ATOM 895 N N . LEU A 1 115 ? -5.493 -7.981 6.454 1.00 86.56 115 LEU A N 1
ATOM 896 C CA . LEU A 1 115 ? -5.460 -9.428 6.650 1.00 86.56 115 LEU A CA 1
ATOM 897 C C . LEU A 1 115 ? -5.487 -10.162 5.302 1.00 86.56 115 LEU A C 1
ATOM 899 O O . LEU A 1 115 ? -5.781 -9.580 4.257 1.00 86.56 115 LEU A O 1
ATOM 903 N N . GLY A 1 116 ? -5.164 -11.454 5.321 1.00 79.06 116 GLY A N 1
ATOM 904 C CA . GLY A 1 116 ? -5.306 -12.313 4.146 1.00 79.06 116 GLY A CA 1
ATOM 905 C C . GLY A 1 116 ? -6.776 -12.485 3.746 1.00 79.06 116 GLY A C 1
ATOM 906 O O . GLY A 1 116 ? -7.645 -12.655 4.600 1.00 79.06 116 GLY A O 1
ATOM 907 N N . ILE A 1 117 ? -7.066 -12.472 2.440 1.00 73.75 117 ILE A N 1
ATOM 908 C CA . ILE A 1 117 ? -8.430 -12.691 1.899 1.00 73.75 117 ILE A CA 1
ATOM 909 C C . ILE A 1 117 ? -8.901 -14.132 2.139 1.00 73.75 117 ILE A C 1
ATOM 911 O O . ILE A 1 117 ? -10.100 -14.408 2.183 1.00 73.75 117 ILE A O 1
ATOM 915 N N . ARG A 1 118 ? -7.954 -15.069 2.215 1.00 74.69 118 ARG A N 1
ATOM 916 C CA . ARG A 1 118 ? -8.181 -16.511 2.339 1.00 74.69 118 ARG A CA 1
ATOM 917 C C . ARG A 1 118 ? -7.136 -17.099 3.280 1.00 74.69 118 ARG A C 1
ATOM 919 O O . ARG A 1 118 ? -6.052 -16.538 3.400 1.00 74.69 118 ARG A O 1
ATOM 926 N N . GLU A 1 119 ? -7.455 -18.225 3.911 1.00 62.94 119 GLU A N 1
ATOM 927 C CA . GLU A 1 119 ? -6.579 -18.898 4.887 1.00 62.94 119 GLU A CA 1
ATOM 928 C C . GLU A 1 119 ? -5.210 -19.290 4.303 1.00 62.94 119 GLU A C 1
ATOM 930 O O . GLU A 1 119 ? -4.229 -19.372 5.034 1.00 62.94 119 GLU A O 1
ATOM 935 N N . ASP A 1 120 ? -5.134 -19.492 2.986 1.00 71.62 120 ASP A N 1
ATOM 936 C CA . ASP A 1 120 ? -3.940 -19.902 2.245 1.00 71.62 120 ASP A CA 1
ATOM 937 C C . ASP A 1 120 ? -3.153 -18.735 1.626 1.00 71.62 120 ASP A C 1
ATOM 939 O O . ASP A 1 120 ? -2.128 -18.961 0.981 1.00 71.62 120 ASP A O 1
ATOM 943 N N . LYS A 1 121 ? -3.621 -17.489 1.781 1.00 75.00 121 LYS A N 1
ATOM 944 C CA . LYS A 1 121 ? -2.991 -16.310 1.177 1.00 75.00 121 LYS A CA 1
ATOM 945 C C . LYS A 1 121 ? -2.550 -15.308 2.229 1.00 75.00 121 LYS A C 1
ATOM 947 O O . LYS A 1 121 ? -3.359 -14.800 3.001 1.00 75.00 121 LYS A O 1
ATOM 952 N N . GLU A 1 122 ? -1.268 -14.968 2.188 1.00 82.12 122 GLU A N 1
ATOM 953 C CA . GLU A 1 122 ? -0.685 -13.938 3.040 1.00 82.12 122 GLU A CA 1
ATOM 954 C C . GLU A 1 122 ? -1.311 -12.565 2.755 1.00 82.12 122 GLU A C 1
ATOM 956 O O . GLU A 1 122 ? -1.498 -12.165 1.602 1.00 82.12 122 GLU A O 1
ATOM 961 N N . GLY A 1 123 ? -1.667 -11.856 3.827 1.00 89.00 123 GLY A N 1
ATOM 962 C CA . GLY A 1 123 ? -2.070 -10.455 3.777 1.00 89.00 123 GLY A CA 1
ATOM 963 C C . GLY A 1 123 ? -0.920 -9.525 4.149 1.00 89.00 123 GLY A C 1
ATOM 964 O O . GLY A 1 123 ? 0.159 -9.960 4.551 1.00 89.00 123 GLY A O 1
ATOM 965 N N . TRP A 1 124 ? -1.175 -8.222 4.080 1.00 93.06 124 TRP A N 1
ATOM 966 C CA . TRP A 1 124 ? -0.206 -7.196 4.466 1.00 93.06 124 TRP A CA 1
ATOM 967 C C . TRP A 1 124 ? 0.313 -7.355 5.897 1.00 93.06 124 TRP A C 1
ATOM 969 O O . TRP A 1 124 ? 1.493 -7.125 6.137 1.00 93.06 124 TRP A O 1
ATOM 979 N N . LEU A 1 125 ? -0.530 -7.804 6.831 1.00 90.69 125 LEU A N 1
ATOM 980 C CA . LEU A 1 125 ? -0.142 -8.052 8.220 1.00 90.69 125 LEU A CA 1
ATOM 981 C C . LEU A 1 125 ? 0.923 -9.156 8.350 1.00 90.69 125 LEU A C 1
ATOM 983 O O . LEU A 1 125 ? 1.777 -9.081 9.230 1.00 90.69 125 LEU A O 1
ATOM 987 N N . ASN A 1 126 ? 0.897 -10.160 7.470 1.00 89.69 126 ASN A N 1
ATOM 988 C CA . ASN A 1 126 ? 1.915 -11.209 7.418 1.00 89.69 126 ASN A CA 1
ATOM 989 C C . ASN A 1 126 ? 3.232 -10.643 6.875 1.00 89.69 126 ASN A C 1
ATOM 991 O O . ASN A 1 126 ? 4.290 -10.909 7.440 1.00 89.69 126 ASN A O 1
ATOM 995 N N . VAL A 1 127 ? 3.152 -9.808 5.833 1.00 91.06 127 VAL A N 1
ATOM 996 C CA . VAL A 1 127 ? 4.322 -9.170 5.211 1.00 91.06 127 VAL A CA 1
ATOM 997 C C . VAL A 1 127 ? 5.068 -8.282 6.200 1.00 91.06 127 VAL A C 1
ATOM 999 O O . VAL A 1 127 ? 6.285 -8.378 6.292 1.00 91.06 127 VAL A O 1
ATOM 1002 N N . ILE A 1 128 ? 4.365 -7.452 6.970 1.00 91.69 128 ILE A N 1
ATOM 1003 C CA . ILE A 1 128 ? 4.990 -6.504 7.912 1.00 91.69 128 ILE A CA 1
ATOM 1004 C C . ILE A 1 128 ? 5.204 -7.093 9.314 1.00 91.69 128 ILE A C 1
ATOM 1006 O O . ILE A 1 128 ? 5.540 -6.372 10.250 1.00 91.69 128 ILE A O 1
ATOM 1010 N N . CYS A 1 129 ? 4.963 -8.395 9.485 1.00 90.56 129 CYS A N 1
ATOM 1011 C CA . CYS A 1 129 ? 5.151 -9.085 10.755 1.00 90.56 129 CYS A CA 1
ATOM 1012 C C . CYS A 1 129 ? 6.595 -8.913 11.258 1.00 90.56 129 CYS A C 1
ATOM 1014 O O . CYS A 1 129 ? 7.507 -9.043 10.447 1.00 90.56 129 CYS A O 1
ATOM 1016 N N . PRO A 1 130 ? 6.851 -8.730 12.569 1.00 89.81 130 PRO A N 1
ATOM 1017 C CA . PRO A 1 130 ? 8.213 -8.604 13.104 1.00 89.81 130 PRO A CA 1
ATOM 1018 C C . PRO A 1 130 ? 9.149 -9.776 12.767 1.00 89.81 130 PRO A C 1
ATOM 1020 O O . PRO A 1 130 ? 10.366 -9.637 12.827 1.00 89.81 130 PRO A O 1
ATOM 1023 N N . SER A 1 131 ? 8.592 -10.946 12.437 1.00 86.00 131 SER A N 1
ATOM 1024 C CA . SER A 1 131 ? 9.349 -12.122 11.992 1.00 86.00 131 SER A CA 1
ATOM 1025 C C . SER A 1 131 ? 9.671 -12.130 10.492 1.00 86.00 131 SER A C 1
ATOM 1027 O O . SER A 1 131 ? 10.393 -13.011 10.032 1.00 86.00 131 SER A O 1
ATOM 1029 N N . SER A 1 132 ? 9.094 -11.213 9.717 1.00 87.25 132 SER A N 1
ATOM 1030 C CA . SER A 1 132 ? 9.270 -11.105 8.271 1.00 87.25 132 SER A CA 1
ATOM 1031 C C . SER A 1 132 ? 10.538 -10.332 7.929 1.00 87.25 132 SER A C 1
ATOM 1033 O O . SER A 1 132 ? 10.882 -9.350 8.585 1.00 87.25 132 SER A O 1
ATOM 1035 N N . LEU A 1 133 ? 11.198 -10.724 6.837 1.00 84.50 133 LEU A N 1
ATOM 1036 C CA . LEU A 1 133 ? 12.338 -9.984 6.282 1.00 84.50 133 LEU A CA 1
ATOM 1037 C C . LEU A 1 133 ? 11.939 -8.599 5.757 1.00 84.50 133 LEU A C 1
ATOM 1039 O O . LEU A 1 133 ? 12.788 -7.721 5.654 1.00 84.50 133 LEU A O 1
ATOM 1043 N N . ALA A 1 134 ? 10.655 -8.400 5.457 1.00 87.44 134 ALA A N 1
ATOM 1044 C CA . ALA A 1 134 ? 10.113 -7.113 5.045 1.00 87.44 134 ALA A CA 1
ATOM 1045 C C . ALA A 1 134 ? 9.814 -6.182 6.238 1.00 87.44 134 ALA A C 1
ATOM 1047 O O . ALA A 1 134 ? 9.347 -5.066 6.043 1.00 87.44 134 ALA A O 1
ATOM 1048 N N . CYS A 1 135 ? 10.054 -6.592 7.487 1.00 91.12 135 CYS A N 1
ATOM 1049 C CA . CYS A 1 135 ? 9.853 -5.717 8.641 1.00 91.12 135 CYS A CA 1
ATOM 1050 C C . CYS A 1 135 ? 11.004 -4.709 8.780 1.00 91.12 135 CYS A C 1
ATOM 1052 O O . CYS A 1 135 ? 12.069 -5.033 9.303 1.00 91.12 135 CYS A O 1
ATOM 1054 N N . VAL A 1 136 ? 10.771 -3.467 8.346 1.00 93.06 136 VAL A N 1
ATOM 1055 C CA . VAL A 1 136 ? 11.789 -2.395 8.315 1.00 93.06 136 VAL A CA 1
ATOM 1056 C C . VAL A 1 136 ? 11.642 -1.357 9.436 1.00 93.06 136 VAL A C 1
ATOM 1058 O O . VAL A 1 136 ? 12.441 -0.425 9.514 1.00 93.06 136 VAL A O 1
ATOM 1061 N N . ASP A 1 137 ? 10.611 -1.474 10.276 1.00 91.75 137 ASP A N 1
ATOM 1062 C CA . ASP A 1 137 ? 10.239 -0.504 11.318 1.00 91.75 137 ASP A CA 1
ATOM 1063 C C . ASP A 1 137 ? 10.187 -1.123 12.727 1.00 91.75 137 ASP A C 1
ATOM 1065 O O . ASP A 1 137 ? 9.466 -0.642 13.605 1.00 91.75 137 ASP A O 1
ATOM 1069 N N . GLU A 1 138 ? 10.932 -2.214 12.936 1.00 89.38 138 GLU A N 1
ATOM 1070 C CA . GLU A 1 138 ? 10.981 -2.963 14.202 1.00 89.38 138 GLU A CA 1
ATOM 1071 C C . GLU A 1 138 ? 9.595 -3.447 14.688 1.00 89.38 138 GLU A C 1
ATOM 1073 O O . GLU A 1 138 ? 9.386 -3.695 15.877 1.00 89.38 138 GLU A O 1
ATOM 1078 N N . GLY A 1 139 ? 8.626 -3.584 13.775 1.00 88.19 139 GLY A N 1
ATOM 1079 C CA . GLY A 1 139 ? 7.288 -4.088 14.072 1.00 88.19 139 GLY A CA 1
ATOM 1080 C C . GLY A 1 139 ? 6.318 -3.036 14.604 1.00 88.19 139 GLY A C 1
ATOM 1081 O O . GLY A 1 139 ? 5.239 -3.397 15.079 1.00 88.19 139 GLY A O 1
ATOM 1082 N N . SER A 1 140 ? 6.675 -1.749 14.542 1.00 92.12 140 SER A N 1
ATOM 1083 C CA . SER A 1 140 ? 5.845 -0.649 15.046 1.00 92.12 140 SER A CA 1
ATOM 1084 C C . SER A 1 140 ? 4.469 -0.613 14.373 1.00 92.12 140 SER A C 1
ATOM 1086 O O . SER A 1 140 ? 3.441 -0.620 15.055 1.00 92.12 140 SER A O 1
ATOM 1088 N N . THR A 1 141 ? 4.434 -0.643 13.038 1.00 92.62 141 THR A N 1
ATOM 1089 C CA . THR A 1 141 ? 3.187 -0.628 12.259 1.00 92.62 141 THR A CA 1
ATOM 1090 C C . THR A 1 141 ? 2.349 -1.869 12.542 1.00 92.62 141 THR A C 1
ATOM 1092 O O . THR A 1 141 ? 1.143 -1.777 12.766 1.00 92.62 141 THR A O 1
ATOM 1095 N N . TRP A 1 142 ? 2.986 -3.042 12.593 1.00 92.38 142 TRP A N 1
ATOM 1096 C CA . TRP A 1 142 ? 2.303 -4.294 12.911 1.00 92.38 142 TRP A CA 1
ATOM 1097 C C . TRP A 1 142 ? 1.614 -4.227 14.279 1.00 92.38 142 TRP A C 1
ATOM 1099 O O . TRP A 1 142 ? 0.428 -4.541 14.398 1.00 92.38 142 TRP A O 1
ATOM 1109 N N . ALA A 1 143 ? 2.327 -3.748 15.303 1.00 89.25 143 ALA A N 1
ATOM 1110 C CA . ALA A 1 143 ? 1.788 -3.608 16.649 1.00 89.25 143 ALA A CA 1
ATOM 1111 C C . ALA A 1 143 ? 0.606 -2.626 16.698 1.00 89.25 143 ALA A C 1
ATOM 1113 O O . ALA A 1 143 ? -0.406 -2.923 17.337 1.00 89.25 143 ALA A O 1
ATOM 1114 N N . ALA A 1 144 ? 0.693 -1.491 15.995 1.00 89.06 144 ALA A N 1
ATOM 1115 C CA . ALA A 1 144 ? -0.393 -0.514 15.915 1.00 89.06 144 ALA A CA 1
ATOM 1116 C C . ALA A 1 144 ? -1.685 -1.124 15.338 1.00 89.06 144 ALA A C 1
ATOM 1118 O O . ALA A 1 144 ? -2.773 -0.928 15.886 1.00 89.06 144 ALA A O 1
ATOM 1119 N N . ILE A 1 145 ? -1.562 -1.924 14.276 1.00 89.56 145 ILE A N 1
ATOM 1120 C CA . ILE A 1 145 ? -2.697 -2.580 13.614 1.00 89.56 145 ILE A CA 1
ATOM 1121 C C . ILE A 1 145 ? -3.323 -3.662 14.504 1.00 89.56 145 ILE A C 1
ATOM 1123 O O . ILE A 1 145 ? -4.553 -3.761 14.581 1.00 89.56 145 ILE A O 1
ATOM 1127 N N . ILE A 1 146 ? -2.512 -4.458 15.208 1.00 85.62 146 ILE A N 1
ATOM 1128 C CA . ILE A 1 146 ? -3.013 -5.478 16.143 1.00 85.62 146 ILE A CA 1
ATOM 1129 C C . ILE A 1 146 ? -3.793 -4.838 17.293 1.00 85.62 146 ILE A C 1
ATOM 1131 O O . ILE A 1 146 ? -4.894 -5.293 17.600 1.00 85.62 146 ILE A O 1
ATOM 1135 N N . LEU A 1 147 ? -3.285 -3.748 17.876 1.00 80.44 147 LEU A N 1
ATOM 1136 C CA . LEU A 1 147 ? -3.949 -3.051 18.983 1.00 80.44 147 LEU A CA 1
ATOM 1137 C C . LEU A 1 147 ? -5.364 -2.571 18.619 1.00 80.44 147 LEU A C 1
ATOM 1139 O O . LEU A 1 147 ? -6.284 -2.668 19.434 1.00 80.44 147 LEU A O 1
ATOM 1143 N N . ILE A 1 148 ? -5.558 -2.068 17.396 1.00 75.06 148 ILE A N 1
ATOM 1144 C CA . ILE A 1 148 ? -6.880 -1.658 16.898 1.00 75.06 148 ILE A CA 1
ATOM 1145 C C . ILE A 1 148 ? -7.734 -2.871 16.536 1.00 75.06 148 ILE A C 1
ATOM 1147 O O . ILE A 1 148 ? -8.930 -2.907 16.844 1.00 75.06 148 ILE A O 1
ATOM 1151 N N . SER A 1 149 ? -7.122 -3.887 15.930 1.00 65.06 149 SER A N 1
ATOM 1152 C CA . SER A 1 149 ? -7.817 -5.111 15.557 1.00 65.06 149 SER A CA 1
ATOM 1153 C C . SER A 1 149 ? -8.399 -5.801 16.786 1.00 65.06 149 SER A C 1
ATOM 1155 O O . SER A 1 149 ? -9.584 -6.095 16.773 1.00 65.06 149 SER A O 1
ATOM 1157 N N . GLU A 1 150 ? -7.662 -5.970 17.884 1.00 59.56 150 GLU A N 1
ATOM 1158 C CA . GLU A 1 150 ? -8.190 -6.556 19.129 1.00 59.56 150 GLU A CA 1
ATOM 1159 C C . GLU A 1 150 ? -9.395 -5.780 19.691 1.00 59.56 150 GLU A C 1
ATOM 1161 O O . GLU A 1 150 ? -10.379 -6.382 20.133 1.00 59.56 150 GLU A O 1
ATOM 1166 N N . ALA A 1 151 ? -9.379 -4.446 19.597 1.00 59.56 151 ALA A N 1
ATOM 1167 C CA . ALA A 1 151 ? -10.503 -3.605 20.007 1.00 59.56 151 ALA A CA 1
ATOM 1168 C C . ALA A 1 151 ? -11.741 -3.764 19.095 1.00 59.56 151 ALA A C 1
ATOM 1170 O O . ALA A 1 151 ? -12.876 -3.742 19.579 1.00 59.56 151 ALA A O 1
ATOM 1171 N N . GLY A 1 152 ? -11.545 -3.949 17.784 1.00 53.47 152 GLY A N 1
ATOM 1172 C CA . GLY A 1 152 ? -12.620 -4.190 16.810 1.00 53.47 152 GLY A CA 1
ATOM 1173 C C . GLY A 1 152 ? -13.149 -5.634 16.806 1.00 53.47 152 GLY A C 1
ATOM 1174 O O . GLY A 1 152 ? -14.350 -5.866 16.651 1.00 53.47 152 GLY A O 1
ATOM 1175 N N . LEU A 1 153 ? -12.269 -6.609 17.038 1.00 51.38 153 LEU A N 1
ATOM 1176 C CA . LEU A 1 153 ? -12.514 -8.057 17.038 1.00 51.38 153 LEU A CA 1
ATOM 1177 C C . LEU A 1 153 ? -13.429 -8.523 18.165 1.00 51.38 153 LEU A C 1
ATOM 1179 O O . LEU A 1 153 ? -14.171 -9.491 17.992 1.00 51.38 153 LEU A O 1
ATOM 1183 N N . PHE A 1 154 ? -13.470 -7.790 19.279 1.00 47.94 154 PHE A N 1
ATOM 1184 C CA . PHE A 1 154 ? -14.452 -8.025 20.338 1.00 47.94 154 PHE A CA 1
ATOM 1185 C C . PHE A 1 154 ? -15.907 -7.957 19.824 1.00 47.94 154 PHE A C 1
ATOM 1187 O O . PHE A 1 154 ? -16.804 -8.550 20.419 1.00 47.94 154 PHE A O 1
ATOM 1194 N N . ARG A 1 155 ? -16.168 -7.293 18.684 1.00 47.12 155 ARG A N 1
ATOM 1195 C CA . ARG A 1 155 ? -17.513 -7.201 18.089 1.00 47.12 155 ARG A CA 1
ATOM 1196 C C . ARG A 1 155 ? -17.889 -8.346 17.137 1.00 47.12 155 ARG A C 1
ATOM 1198 O O . ARG A 1 155 ? -19.066 -8.447 16.796 1.00 47.12 155 ARG A O 1
ATOM 1205 N N . ARG A 1 156 ? -16.958 -9.202 16.688 1.00 46.62 156 ARG A N 1
ATOM 1206 C CA . ARG A 1 156 ? -17.254 -10.329 15.773 1.00 46.62 156 ARG A CA 1
ATOM 1207 C C . ARG A 1 156 ? -16.434 -11.573 16.133 1.00 46.62 156 ARG A C 1
ATOM 1209 O O . ARG A 1 156 ? -15.242 -11.650 15.872 1.00 46.62 156 ARG A O 1
ATOM 1216 N N . SER A 1 157 ? -17.114 -12.584 16.666 1.00 43.16 157 SER A N 1
ATOM 1217 C CA . SER A 1 157 ? -16.569 -13.801 17.291 1.00 43.16 157 SER A CA 1
ATOM 1218 C C . SER A 1 157 ? -15.717 -14.743 16.411 1.00 43.16 157 SER A C 1
ATOM 1220 O O . SER A 1 157 ? -15.229 -15.739 16.929 1.00 43.16 157 SER A O 1
ATOM 1222 N N . ASN A 1 158 ? -15.497 -14.462 15.121 1.00 46.62 158 ASN A N 1
ATOM 1223 C CA . ASN A 1 158 ? -14.937 -15.432 14.156 1.00 46.62 158 ASN A CA 1
ATOM 1224 C C . ASN A 1 158 ? -13.495 -15.167 13.684 1.00 46.62 158 ASN A C 1
ATOM 1226 O O . ASN A 1 158 ? -13.035 -15.818 12.755 1.00 46.62 158 ASN A O 1
ATOM 1230 N N . MET A 1 159 ? -12.764 -14.231 14.287 1.00 48.69 159 MET A N 1
ATOM 1231 C CA . MET A 1 159 ? -11.427 -13.828 13.805 1.00 48.69 159 MET A CA 1
ATOM 1232 C C . MET A 1 159 ? -10.297 -14.022 14.826 1.00 48.69 159 MET A C 1
ATOM 1234 O O . MET A 1 159 ? -9.184 -13.550 14.621 1.00 48.69 159 MET A O 1
ATOM 1238 N N . TRP A 1 160 ? -10.566 -14.726 15.924 1.00 48.62 160 TRP A N 1
ATOM 1239 C CA . TRP A 1 160 ? -9.565 -14.980 16.962 1.00 48.62 160 TRP A CA 1
ATOM 1240 C C . TRP A 1 160 ? -8.443 -15.914 16.490 1.00 48.62 160 TRP A C 1
ATOM 1242 O O . TRP A 1 160 ? -7.302 -15.742 16.902 1.00 48.62 160 TRP A O 1
ATOM 1252 N N . LEU A 1 161 ? -8.736 -16.867 15.598 1.00 49.47 161 LEU A N 1
ATOM 1253 C CA . LEU A 1 161 ? -7.769 -17.900 15.215 1.00 49.47 161 LEU A CA 1
ATOM 1254 C C . LEU A 1 161 ? -6.522 -17.370 14.478 1.00 49.47 161 LEU A C 1
ATOM 1256 O O . LEU A 1 161 ? -5.433 -17.681 14.948 1.00 49.47 161 LEU A O 1
ATOM 1260 N N . PRO A 1 162 ? -6.612 -16.557 13.404 1.00 51.03 162 PRO A N 1
ATOM 1261 C CA . PRO A 1 162 ? -5.427 -16.198 12.613 1.00 51.03 162 PRO A CA 1
ATOM 1262 C C . PRO A 1 162 ? -4.392 -15.369 13.389 1.00 51.03 162 PRO A C 1
ATOM 1264 O O . PRO A 1 162 ? -3.186 -15.570 13.248 1.00 51.03 162 PRO A O 1
ATOM 1267 N N . ILE A 1 163 ? -4.864 -14.456 14.245 1.00 53.03 163 ILE A N 1
ATOM 1268 C CA . ILE A 1 163 ? -4.001 -13.572 15.042 1.00 53.03 163 ILE A CA 1
ATOM 1269 C C . ILE A 1 163 ? -3.370 -14.344 16.203 1.00 53.03 163 ILE A C 1
ATOM 1271 O O . ILE A 1 163 ? -2.174 -14.200 16.454 1.00 53.03 163 ILE A O 1
ATOM 1275 N N . PHE A 1 164 ? -4.136 -15.221 16.859 1.00 48.34 164 PHE A N 1
ATOM 1276 C CA . PHE A 1 164 ? -3.621 -16.056 17.941 1.00 48.34 164 PHE A CA 1
ATOM 1277 C C . PHE A 1 164 ? -2.546 -17.027 17.427 1.00 48.34 164 PHE A C 1
ATOM 1279 O O . PHE A 1 164 ? -1.465 -17.102 18.010 1.00 48.34 164 PHE A O 1
ATOM 1286 N N . THR A 1 165 ? -2.763 -17.658 16.265 1.00 49.94 165 THR A N 1
ATOM 1287 C CA . THR A 1 165 ? -1.767 -18.547 15.646 1.00 49.94 165 THR A CA 1
ATOM 1288 C C . THR A 1 165 ? -0.489 -17.822 15.220 1.00 49.94 165 THR A C 1
ATOM 1290 O O . THR A 1 165 ? 0.593 -18.378 15.381 1.00 49.94 165 THR A O 1
ATOM 1293 N N . MET A 1 166 ? -0.568 -16.577 14.727 1.00 48.53 166 MET A N 1
ATOM 1294 C CA . MET A 1 166 ? 0.638 -15.783 14.436 1.00 48.53 166 MET A CA 1
ATOM 1295 C C . MET A 1 166 ? 1.382 -15.395 15.720 1.00 48.53 166 MET A C 1
ATOM 1297 O O . MET A 1 166 ? 2.610 -15.426 15.748 1.00 48.53 166 MET A O 1
ATOM 1301 N N . SER A 1 167 ? 0.656 -15.063 16.791 1.00 48.06 167 SER A N 1
ATOM 1302 C CA . SER A 1 167 ? 1.255 -14.642 18.061 1.00 48.06 167 SER A CA 1
ATOM 1303 C C . SER A 1 167 ? 2.009 -15.764 18.787 1.00 48.06 167 SER A C 1
ATOM 1305 O O . SER A 1 167 ? 3.072 -15.511 19.351 1.00 48.06 167 SER A O 1
ATOM 1307 N N . GLU A 1 168 ? 1.523 -17.008 18.715 1.00 43.91 168 GLU A N 1
ATOM 1308 C CA . GLU A 1 168 ? 2.201 -18.167 19.311 1.00 43.91 168 GLU A CA 1
ATOM 1309 C C . GLU A 1 168 ? 3.486 -18.539 18.550 1.00 43.91 168 GLU A C 1
A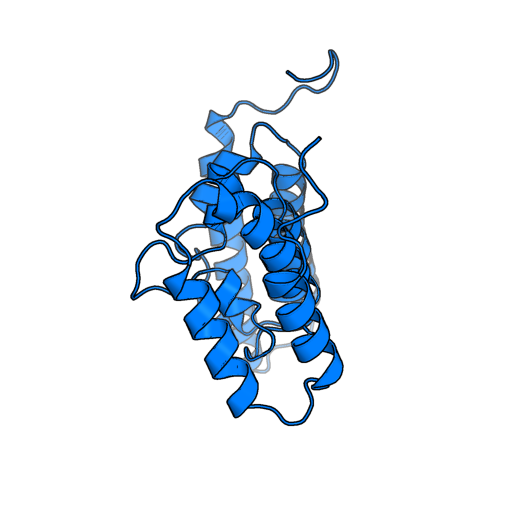TOM 1311 O O . GLU A 1 168 ? 4.506 -18.822 19.174 1.00 43.91 168 GLU A O 1
ATOM 1316 N N . TRP A 1 169 ? 3.491 -18.439 17.214 1.00 44.75 169 TRP A N 1
ATOM 1317 C CA . TRP A 1 169 ? 4.673 -18.726 16.385 1.00 44.75 169 TRP A CA 1
ATOM 1318 C C . TRP A 1 169 ? 5.831 -17.729 16.577 1.00 44.75 169 TRP A C 1
ATOM 1320 O O . TRP A 1 169 ? 6.999 -18.108 16.476 1.00 44.75 169 TRP A O 1
ATOM 1330 N N . ILE A 1 170 ? 5.543 -16.455 16.869 1.00 46.41 170 ILE A N 1
ATOM 1331 C CA . ILE A 1 170 ? 6.577 -15.415 17.034 1.00 46.41 170 ILE A CA 1
ATOM 1332 C C . ILE A 1 170 ? 7.402 -15.621 18.320 1.00 46.41 170 ILE A C 1
ATOM 1334 O O . ILE A 1 170 ? 8.589 -15.286 18.350 1.00 46.41 170 ILE A O 1
ATOM 1338 N N . VAL A 1 171 ? 6.813 -16.208 19.369 1.00 47.38 171 VAL A N 1
ATOM 1339 C CA . VAL A 1 171 ? 7.498 -16.467 20.651 1.00 47.38 171 VAL A CA 1
ATOM 1340 C C . VAL A 1 171 ? 8.594 -17.532 20.517 1.00 47.38 171 VAL A C 1
ATOM 1342 O O . VAL A 1 171 ? 9.599 -17.462 21.229 1.00 47.38 171 VAL A O 1
ATOM 1345 N N . ASP A 1 172 ? 8.445 -18.466 19.578 1.00 43.91 172 ASP A N 1
ATOM 1346 C CA . ASP A 1 172 ? 9.368 -19.592 19.416 1.00 43.91 172 ASP A CA 1
ATOM 1347 C C . ASP A 1 172 ? 10.579 -19.285 18.515 1.00 43.91 172 ASP A C 1
ATOM 1349 O O . ASP A 1 172 ? 11.600 -19.969 18.613 1.00 43.91 172 ASP A O 1
ATOM 1353 N N . ILE A 1 173 ? 10.523 -18.247 17.667 1.00 45.25 173 ILE A N 1
ATOM 1354 C CA . ILE A 1 173 ? 11.522 -18.042 16.598 1.00 45.25 173 ILE A CA 1
ATOM 1355 C C . ILE A 1 173 ? 12.613 -17.006 16.934 1.00 45.25 173 ILE A C 1
ATOM 1357 O O . ILE A 1 173 ? 13.700 -17.096 16.358 1.00 45.25 173 ILE A O 1
ATOM 1361 N N . HIS A 1 174 ? 12.422 -16.057 17.869 1.00 37.00 174 HIS A N 1
ATOM 1362 C CA . HIS A 1 174 ? 13.435 -15.002 18.075 1.00 37.00 174 HIS A CA 1
ATOM 1363 C C . HIS A 1 174 ? 13.747 -14.613 19.542 1.00 37.00 174 HIS A C 1
ATOM 1365 O O . HIS A 1 174 ? 12.889 -14.077 20.243 1.00 37.00 174 HIS A O 1
ATOM 1371 N N . PRO A 1 175 ? 15.018 -14.708 20.001 1.00 43.44 175 PRO A N 1
ATOM 1372 C CA . PRO A 1 175 ? 15.436 -14.310 21.354 1.00 43.44 175 PRO A CA 1
ATOM 1373 C C . PRO A 1 175 ? 15.581 -12.787 21.550 1.00 43.44 175 PRO A C 1
ATOM 1375 O O . PRO A 1 175 ? 15.987 -12.346 22.624 1.00 43.44 175 PRO A O 1
ATOM 1378 N N . ARG A 1 176 ? 15.283 -11.971 20.525 1.00 41.56 176 ARG A N 1
ATOM 1379 C CA . ARG A 1 176 ? 15.356 -10.493 20.602 1.00 41.56 176 ARG A CA 1
ATOM 1380 C C . ARG A 1 176 ? 14.032 -9.820 20.930 1.00 41.56 176 ARG A C 1
ATOM 1382 O O . ARG A 1 176 ? 14.051 -8.641 21.275 1.00 41.56 176 ARG A O 1
ATOM 1389 N N . VAL A 1 177 ? 12.905 -10.531 20.865 1.00 44.72 177 VAL A N 1
ATOM 1390 C CA . VAL A 1 177 ? 11.648 -9.934 21.308 1.00 44.72 177 VAL A CA 1
ATOM 1391 C C . VAL A 1 177 ? 11.617 -10.003 22.827 1.00 44.72 177 VAL A C 1
ATOM 1393 O O . VAL A 1 177 ? 11.579 -11.077 23.427 1.00 44.72 177 VAL A O 1
ATOM 1396 N N . ASN A 1 178 ? 11.740 -8.841 23.463 1.00 41.31 178 ASN A N 1
ATOM 1397 C CA . ASN A 1 178 ? 11.810 -8.731 24.909 1.00 41.31 178 ASN A CA 1
ATOM 1398 C C . ASN A 1 178 ? 10.548 -9.360 25.521 1.00 41.31 178 ASN A C 1
ATOM 1400 O O . ASN A 1 178 ? 9.444 -8.848 25.335 1.00 41.31 178 ASN A O 1
ATOM 1404 N N . ARG A 1 179 ? 10.710 -10.476 26.248 1.00 44.22 179 ARG A N 1
ATOM 1405 C CA . ARG A 1 179 ? 9.603 -11.225 26.874 1.00 44.22 179 ARG A CA 1
ATOM 1406 C C . ARG A 1 179 ? 8.686 -10.333 27.717 1.00 44.22 179 ARG A C 1
ATOM 1408 O O . ARG A 1 179 ? 7.522 -10.679 27.859 1.00 44.22 179 ARG A O 1
ATOM 1415 N N . SER A 1 180 ? 9.176 -9.196 28.227 1.00 42.97 180 SER A N 1
ATOM 1416 C CA . SER A 1 180 ? 8.381 -8.231 28.998 1.00 42.97 180 SER A CA 1
ATOM 1417 C C . SER A 1 180 ? 7.290 -7.522 28.188 1.00 42.97 180 SER A C 1
ATOM 1419 O O . SER A 1 180 ? 6.237 -7.215 28.740 1.00 42.97 180 SER A O 1
ATOM 1421 N N . TRP A 1 181 ? 7.502 -7.284 26.889 1.00 41.38 181 TRP A N 1
ATOM 1422 C CA . TRP A 1 181 ? 6.490 -6.680 26.017 1.00 41.38 181 TRP A CA 1
ATOM 1423 C C . TRP A 1 181 ? 5.343 -7.660 25.755 1.00 41.38 181 TRP A C 1
ATOM 1425 O O . TRP A 1 181 ? 4.179 -7.270 25.805 1.00 41.38 181 TRP A O 1
ATOM 1435 N N . TRP A 1 182 ? 5.663 -8.948 25.599 1.00 43.34 182 TRP A N 1
ATOM 1436 C CA . TRP A 1 182 ? 4.682 -10.019 25.417 1.00 43.34 182 TRP A CA 1
ATOM 1437 C C . TRP A 1 182 ? 3.902 -10.352 26.681 1.00 43.34 182 TRP A C 1
ATOM 1439 O O . TRP A 1 182 ? 2.689 -10.509 26.602 1.00 43.34 182 TRP A O 1
ATOM 1449 N N . THR A 1 183 ? 4.538 -10.415 27.857 1.00 43.28 183 THR A N 1
ATOM 1450 C CA . THR A 1 183 ? 3.778 -10.553 29.110 1.00 43.28 183 THR A CA 1
ATOM 1451 C C . THR A 1 183 ? 2.904 -9.339 29.360 1.00 43.28 183 THR A C 1
ATOM 1453 O O . THR A 1 183 ? 1.795 -9.523 29.840 1.00 43.28 183 THR A O 1
ATOM 1456 N N . CYS A 1 184 ? 3.328 -8.126 28.989 1.00 39.69 184 CYS A N 1
ATOM 1457 C CA . CYS A 1 184 ? 2.452 -6.957 29.022 1.00 39.69 184 CYS A CA 1
ATOM 1458 C C . CYS A 1 184 ? 1.280 -7.079 28.039 1.00 39.69 184 CYS A C 1
ATOM 1460 O O . CYS A 1 184 ? 0.162 -6.795 28.445 1.00 39.69 184 CYS A O 1
ATOM 1462 N N . MET A 1 185 ? 1.481 -7.544 26.801 1.00 43.62 185 MET A N 1
ATOM 1463 C CA . MET A 1 185 ? 0.388 -7.758 25.837 1.00 43.62 185 MET A CA 1
ATOM 1464 C C . MET A 1 185 ? -0.574 -8.875 26.271 1.00 43.62 185 MET A C 1
ATOM 1466 O O . MET A 1 185 ? -1.785 -8.691 26.202 1.00 43.62 185 MET A O 1
ATOM 1470 N N . LEU A 1 186 ? -0.062 -9.990 26.803 1.00 45.62 186 LEU A N 1
ATOM 1471 C CA . LEU A 1 186 ? -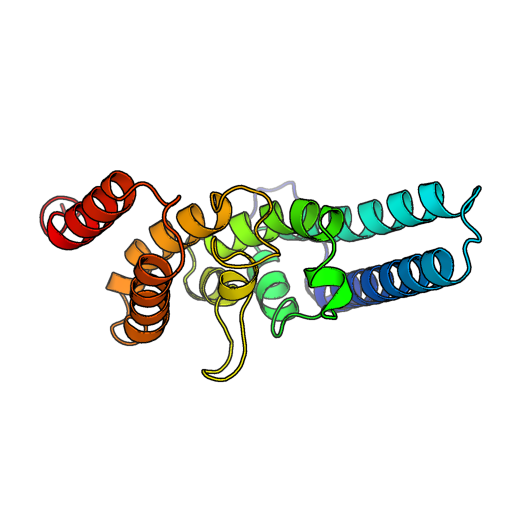0.857 -11.090 27.366 1.00 45.62 186 LEU A CA 1
ATOM 1472 C C . LEU A 1 186 ? -1.593 -10.677 28.652 1.00 45.62 186 LEU A C 1
ATOM 1474 O O . LEU A 1 186 ? -2.749 -11.034 28.858 1.00 45.62 186 LEU A O 1
ATOM 1478 N N . LEU A 1 187 ? -0.961 -9.876 29.515 1.00 39.00 187 LEU A N 1
ATOM 1479 C CA . LEU A 1 187 ? -1.613 -9.306 30.697 1.00 39.00 187 LEU A CA 1
ATOM 1480 C C . LEU A 1 187 ? -2.646 -8.246 30.306 1.00 39.00 187 LEU A C 1
ATOM 1482 O O . LEU A 1 187 ? -3.690 -8.183 30.941 1.00 39.00 187 LEU A O 1
ATOM 1486 N N . PHE A 1 188 ? -2.421 -7.448 29.260 1.00 40.69 188 PHE A N 1
ATOM 1487 C CA . PHE A 1 188 ? -3.415 -6.496 28.761 1.00 40.69 188 PHE A CA 1
ATOM 1488 C C . PHE A 1 188 ? -4.599 -7.203 28.094 1.00 40.69 188 PHE A C 1
ATOM 1490 O O . PHE A 1 188 ? -5.735 -6.818 28.350 1.00 40.69 188 PHE A O 1
ATOM 1497 N N . THR A 1 189 ? -4.375 -8.268 27.325 1.00 45.62 189 THR A N 1
ATOM 1498 C CA . THR A 1 189 ? -5.454 -9.081 26.733 1.00 45.62 189 THR A CA 1
ATOM 1499 C C . THR A 1 189 ? -6.266 -9.837 27.790 1.00 45.62 189 THR A C 1
ATOM 1501 O O . THR A 1 189 ? -7.484 -9.933 27.652 1.00 45.62 189 THR A O 1
ATOM 1504 N N . TYR A 1 190 ? -5.653 -10.285 28.894 1.00 39.19 190 TYR A N 1
ATOM 1505 C CA . TYR A 1 190 ? -6.371 -10.964 29.987 1.00 39.19 190 TYR A CA 1
ATOM 1506 C C . TYR A 1 190 ? -6.950 -10.038 31.078 1.00 39.19 190 TYR A C 1
ATOM 1508 O O . TYR A 1 190 ? -7.940 -10.410 31.708 1.00 39.19 190 TYR A O 1
ATOM 1516 N N . LEU A 1 191 ? -6.388 -8.845 31.334 1.00 35.09 191 LEU A N 1
ATOM 1517 C CA . LEU A 1 191 ? -6.800 -7.965 32.452 1.00 35.09 191 LEU A CA 1
ATOM 1518 C C . LEU A 1 191 ? -7.655 -6.752 32.054 1.00 35.09 191 LEU A C 1
ATOM 1520 O O . LEU A 1 191 ? -8.211 -6.091 32.934 1.00 35.09 191 LEU A O 1
ATOM 1524 N N . ARG A 1 192 ? -7.841 -6.462 30.759 1.00 34.62 192 ARG A N 1
ATOM 1525 C CA . ARG A 1 192 ? -8.776 -5.416 30.304 1.00 34.62 192 ARG A CA 1
ATOM 1526 C C . ARG A 1 192 ? -10.269 -5.788 30.155 1.00 34.62 192 ARG A C 1
ATOM 1528 O O . ARG A 1 192 ? -10.972 -4.950 29.592 1.00 34.62 192 ARG A O 1
ATOM 1535 N N . PRO A 1 193 ? -10.845 -6.900 30.670 1.00 33.78 193 PRO A N 1
ATOM 1536 C CA . PRO A 1 193 ? -12.296 -7.092 30.569 1.00 33.78 193 PRO A CA 1
ATOM 1537 C C . PRO A 1 193 ? -13.166 -6.117 31.389 1.00 33.78 193 PRO A C 1
ATOM 1539 O O . PRO A 1 193 ? -14.385 -6.213 31.303 1.00 33.78 193 PRO A O 1
ATOM 1542 N N . VAL A 1 194 ? -12.613 -5.209 32.212 1.00 35.41 194 VAL A N 1
ATOM 1543 C CA . VAL A 1 194 ? -13.415 -4.535 33.265 1.00 35.41 194 VAL A CA 1
ATOM 1544 C C . VAL A 1 194 ? -13.511 -3.002 33.159 1.00 35.41 194 VAL A C 1
ATOM 1546 O O . VAL A 1 194 ? -14.330 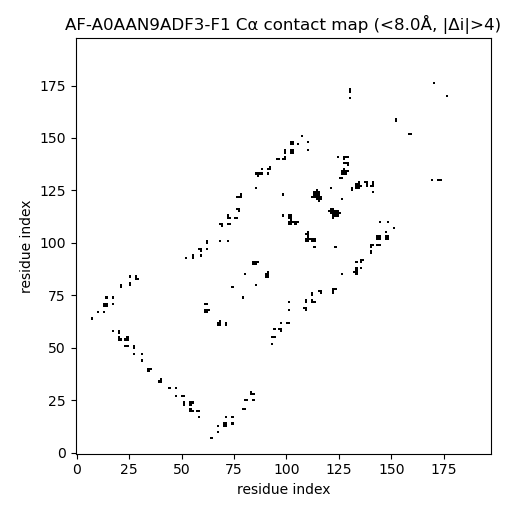-2.410 33.854 1.00 35.41 194 VAL A O 1
ATOM 1549 N N . LEU A 1 195 ? -12.746 -2.313 32.301 1.00 31.84 195 LEU A N 1
ATOM 1550 C CA . LEU A 1 195 ? -12.612 -0.843 32.431 1.00 31.84 195 LEU A CA 1
ATOM 1551 C C . LEU A 1 195 ? -12.946 0.017 31.206 1.00 31.84 195 LEU A C 1
ATOM 1553 O O . LEU A 1 195 ? -12.809 1.234 31.286 1.00 31.84 195 LEU A O 1
ATOM 1557 N N . ILE A 1 196 ? -13.449 -0.551 30.108 1.00 35.28 196 ILE A N 1
ATOM 1558 C CA . ILE A 1 196 ? -13.917 0.247 28.958 1.00 35.28 196 ILE A CA 1
ATOM 1559 C C . ILE A 1 196 ? -15.337 -0.182 28.574 1.00 35.28 196 ILE A C 1
ATOM 1561 O O . ILE A 1 196 ? -15.591 -0.644 27.470 1.00 35.28 196 ILE A O 1
ATOM 1565 N N . CYS A 1 197 ? -16.257 -0.082 29.535 1.00 26.52 197 CYS A N 1
ATOM 1566 C CA . CYS A 1 197 ? -17.705 -0.011 29.311 1.00 26.52 197 CYS A CA 1
ATOM 1567 C C . CYS A 1 197 ? -18.380 0.612 30.547 1.00 26.52 197 CYS A C 1
ATOM 1569 O O . CYS A 1 197 ? -18.897 -0.082 31.422 1.00 26.52 197 CYS A O 1
ATOM 1571 N N . LYS A 1 198 ? -18.347 1.943 30.612 1.00 29.23 198 LYS A N 1
ATOM 1572 C CA . LYS A 1 198 ? -19.461 2.768 31.087 1.00 29.23 198 LYS A CA 1
ATOM 1573 C C . LYS A 1 198 ? -19.726 3.825 30.029 1.00 29.23 198 LYS A C 1
ATOM 1575 O O . LYS A 1 198 ? -18.723 4.306 29.458 1.00 29.23 198 LYS A O 1
#

Sequence (198 aa):
MHGPTSTCPHLRVLPNLVSVCTAAVCSLLEAHKNQEHLNTLNHSNEDTVQHLNCYLSVISKICEFDDWRPGLAQLLQPIPFPDIALADEEFIRKILPVLEIIGTDPRCDVHQMVLGIREDKEGWLNVICPSSLACVDEGSTWAAIILISEAGLFRRSNMWLPIFTMSEWIVDIHPRVNRSWWTCMLLFTYLRPVLICK

Radius of gyration: 18.89 Å; Cα contacts (8 Å, |Δi|>4): 167; chains: 1; bounding box: 46×43×49 Å

Solvent-accessible surface area (backbone atoms only — not comparable to full-atom values): 11690 Å² total; per-residue (Å²): 133,83,66,102,78,72,82,70,77,64,75,84,49,49,66,59,52,51,50,51,33,45,52,50,45,51,52,50,53,53,50,50,56,53,35,62,76,69,69,69,81,86,72,67,58,66,57,48,53,53,53,44,51,50,39,51,48,50,54,44,59,48,51,74,37,76,86,42,30,50,58,50,32,52,67,49,50,70,69,72,63,57,70,72,51,57,68,30,68,68,56,41,65,64,46,45,64,48,51,39,56,38,22,52,38,94,48,69,85,29,22,54,42,30,45,45,95,44,99,92,40,81,20,57,54,58,50,34,23,70,89,31,93,44,35,85,63,87,22,50,56,44,51,52,24,49,62,44,41,58,68,56,44,77,78,46,94,84,61,63,62,69,58,51,58,52,57,60,56,55,70,77,76,46,95,78,65,59,66,67,60,54,52,49,51,53,46,48,71,70,65,56,87,78,80,87,81,129

pLDDT: mean 75.81, std 21.13, range [26.52, 96.88]

Foldseek 3Di:
DDDPPDPDDDLVCLLVLLVVLLVLLQVLLVVVVVCVVVVVDDPVPVVSVVSNLVSLVVLVVQLVDPVSQLVSLVSCPPPSHDVSLLLDQVSLVSCLVSLLSQLLPLDPSRNCSQQHPDPPGGGVLNSCDCPHSSVNPNCPSNVSSVVNCLVVCVVPVPPPPPVVVSLVVVVPPDPPPPVVVVVVVVCCSVVPPPPPDD

Mean predicted aligned error: 11.61 Å

Secondary structure (DSSP, 8-state):
---TT--PPPGGGHHHHHHHHHHHHHHHHHHHHHHHHTT--SSHHHHHHHHHHHHHHHHHHHHT-TTTHHHHHHHT-S--S-HHHHT-HHHHHHHHHHHHHHHT-SSHHHHGGGS-SSTTS--HHHHTSTTSTT--STTHHHHHHHHHHHHHHTT-TT-HHHHHHHHHHHHHH-TTS-HHHHHHHHHHHHH-TTSS--

Organism: Halocaridina rubra (NCBI:txid373956)

Nearest PDB structures (foldseek):
  8x61-assembly1_D  TM=3.515E-01  e=3.768E+00  Escherichia coli K-12
  4ryp-assembly1_A-2  TM=1.974E-01  e=8.959E+00  Trypanosoma brucei